Protein AF-A0A7R9HEJ9-F1 (afdb_monomer)

Mean predicted aligned error: 16.14 Å

Secondary structure (DSSP, 8-state):
------PPP-PPPP----------PPPPPPEE-TTS-EESSSS--HHHHHS---SSTT-SS-S--HHHHHHHHHHHHHHHHHHHHTT-HHHHHHHHHHHHHHHHHHHHTT------HHHHHHHHHHHHHHHHHHHHHHHHHHHHHHHHHHHHHHHHHHHHHHHHHHHHHHHHHHHHHTT---TT-

Solvent-accessible surface area (backbone atoms only — not comparable to full-atom values): 11421 Å² total; per-residue (Å²): 139,86,86,81,85,79,76,86,79,80,78,80,81,77,83,78,81,75,76,82,79,80,71,81,76,77,75,80,74,86,41,59,43,101,85,72,46,80,44,98,58,99,65,79,56,64,65,54,57,73,71,37,78,72,77,60,84,80,53,68,79,57,80,71,53,47,62,60,46,46,50,50,54,48,54,50,50,50,52,44,51,50,34,46,73,72,66,40,50,68,63,37,50,51,50,54,49,56,48,52,52,53,51,52,53,40,46,73,76,66,46,88,79,82,82,55,63,69,60,29,53,52,51,45,48,54,54,51,51,52,50,48,55,49,52,51,54,52,50,51,50,52,50,49,53,51,50,57,52,49,51,52,51,49,54,51,52,52,52,51,49,49,53,53,51,50,53,50,51,51,52,51,53,54,37,48,78,69,71,47,85,72,88,89,121

InterPro domains:
  IPR007019 Surfeit locus 6 [PTHR14369] (25-184)
  IPR029190 Ribosomal RNA-processing protein 14/surfeit locus protein 6, C-terminal domain [PF04935] (29-172)

Structure (mmCIF, N/CA/C/O backbone):
data_AF-A0A7R9HEJ9-F1
#
_entry.id   AF-A0A7R9HEJ9-F1
#
loop_
_atom_site.group_PDB
_atom_site.id
_atom_site.type_symbol
_atom_site.label_atom_id
_atom_site.label_alt_id
_atom_site.label_comp_id
_atom_site.label_asym_id
_atom_site.label_entity_id
_atom_site.label_seq_id
_atom_site.pdbx_PDB_ins_code
_atom_site.Cartn_x
_atom_site.Cartn_y
_atom_site.Cartn_z
_atom_site.occupancy
_atom_site.B_iso_or_equiv
_atom_site.auth_seq_id
_atom_site.auth_comp_id
_atom_site.auth_asym_id
_atom_site.auth_atom_id
_atom_site.pdbx_PDB_model_num
ATOM 1 N N . MET A 1 1 ? 75.588 -39.978 -33.375 1.00 47.34 1 MET A N 1
ATOM 2 C CA . MET A 1 1 ? 74.927 -38.846 -34.065 1.00 47.34 1 MET A CA 1
ATOM 3 C C . MET A 1 1 ? 73.830 -38.327 -33.148 1.00 47.34 1 MET A C 1
ATOM 5 O O . MET A 1 1 ? 72.791 -38.962 -33.032 1.00 47.34 1 MET A O 1
ATOM 9 N N . ASN A 1 2 ? 74.098 -37.246 -32.416 1.00 42.69 2 ASN A N 1
ATOM 10 C CA . ASN A 1 2 ? 73.241 -36.785 -31.320 1.00 42.69 2 ASN A CA 1
ATOM 11 C C . ASN A 1 2 ? 72.282 -35.697 -31.826 1.00 42.69 2 ASN A C 1
ATOM 13 O O . ASN A 1 2 ? 72.728 -34.667 -32.324 1.00 42.69 2 ASN A O 1
ATOM 17 N N . LYS A 1 3 ? 70.968 -35.923 -31.707 1.00 51.62 3 LYS A N 1
ATOM 18 C CA . LYS A 1 3 ? 69.931 -34.919 -31.997 1.00 51.62 3 LYS A CA 1
ATOM 19 C C . LYS A 1 3 ? 69.788 -33.978 -30.799 1.00 51.62 3 LYS A C 1
ATOM 21 O O . LYS A 1 3 ? 69.259 -34.373 -29.765 1.00 51.62 3 LYS A O 1
ATOM 26 N N . VAL A 1 4 ? 70.235 -32.733 -30.950 1.00 52.81 4 VAL A N 1
ATOM 27 C CA . VAL A 1 4 ? 69.975 -31.650 -29.990 1.00 52.81 4 VAL A CA 1
ATOM 28 C C . VAL A 1 4 ? 68.646 -30.989 -30.356 1.00 52.81 4 VAL A C 1
ATOM 30 O O . VAL A 1 4 ? 68.487 -30.435 -31.442 1.00 52.81 4 VAL A O 1
ATOM 33 N N . LEU A 1 5 ? 67.674 -31.079 -29.450 1.00 55.75 5 LEU A N 1
ATOM 34 C CA . LEU A 1 5 ? 66.363 -30.446 -29.558 1.00 55.75 5 LEU A CA 1
ATOM 35 C C . LEU A 1 5 ? 66.485 -28.959 -29.183 1.00 55.75 5 LEU A C 1
ATOM 37 O O . LEU A 1 5 ? 66.542 -28.613 -28.004 1.00 55.75 5 LEU A O 1
ATOM 41 N N . VAL A 1 6 ? 66.528 -28.075 -30.181 1.00 61.50 6 VAL A N 1
ATOM 42 C CA . VAL A 1 6 ? 66.517 -26.619 -29.971 1.00 61.50 6 VAL A CA 1
ATOM 43 C C . VAL A 1 6 ? 65.066 -26.150 -29.841 1.00 61.50 6 VAL A C 1
ATOM 45 O O . VAL A 1 6 ? 64.278 -26.248 -30.780 1.00 61.50 6 VAL A O 1
ATOM 48 N N . LYS A 1 7 ? 64.696 -25.660 -28.651 1.00 59.62 7 LYS A N 1
ATOM 49 C CA . LYS A 1 7 ? 63.400 -25.011 -28.392 1.00 59.62 7 LYS A CA 1
ATOM 50 C C . LYS A 1 7 ? 63.307 -23.686 -29.172 1.00 59.62 7 LYS A C 1
ATOM 52 O O . LYS A 1 7 ? 64.296 -22.953 -29.204 1.00 59.62 7 LYS A O 1
ATOM 57 N N . PRO A 1 8 ? 62.141 -23.324 -29.737 1.00 50.25 8 PRO A N 1
ATOM 58 C CA . PRO A 1 8 ? 61.974 -22.038 -30.403 1.00 50.25 8 PRO A CA 1
ATOM 59 C C . PRO A 1 8 ? 61.990 -20.891 -29.380 1.00 50.25 8 PRO A C 1
ATOM 61 O O . PRO A 1 8 ? 61.137 -20.808 -28.495 1.00 50.25 8 PRO A O 1
ATOM 64 N N . GLN A 1 9 ? 62.983 -20.013 -29.516 1.00 48.53 9 GLN A N 1
ATOM 65 C CA . GLN A 1 9 ? 63.073 -18.719 -28.840 1.00 48.53 9 GLN A CA 1
ATOM 66 C C . GLN A 1 9 ? 61.907 -17.833 -29.303 1.00 48.53 9 GLN A C 1
ATOM 68 O O . GLN A 1 9 ? 61.712 -17.612 -30.498 1.00 48.53 9 GLN A O 1
ATOM 73 N N . LYS A 1 10 ? 61.112 -17.345 -28.351 1.00 53.94 10 LYS A N 1
ATOM 74 C CA . LYS A 1 10 ? 59.991 -16.433 -28.588 1.00 53.94 10 LYS A CA 1
ATOM 75 C C . LYS A 1 10 ? 60.564 -15.028 -28.783 1.00 53.94 10 LYS A C 1
ATOM 77 O O . LYS A 1 10 ? 61.116 -14.460 -27.846 1.00 53.94 10 LYS A O 1
ATOM 82 N N . SER A 1 11 ? 60.468 -14.499 -29.999 1.00 55.09 11 SER A N 1
ATOM 83 C CA . SER A 1 11 ? 60.869 -13.130 -30.331 1.00 55.09 11 SER A CA 1
ATOM 84 C C . SER A 1 11 ? 60.120 -12.105 -29.460 1.00 55.09 11 SER A C 1
ATOM 86 O O . SER A 1 11 ? 58.928 -12.300 -29.191 1.00 55.09 11 SER A O 1
ATOM 88 N N . PRO A 1 12 ? 60.789 -11.030 -29.005 1.00 66.31 12 PRO A N 1
ATOM 89 C CA . PRO A 1 12 ? 60.173 -10.011 -28.164 1.00 66.31 12 PRO A CA 1
ATOM 90 C C . PRO A 1 12 ? 59.060 -9.269 -28.928 1.00 66.31 12 PRO A C 1
ATOM 92 O O . PRO A 1 12 ? 59.198 -9.046 -30.132 1.00 66.31 12 PRO A O 1
ATOM 95 N N . PRO A 1 13 ? 57.945 -8.912 -28.265 1.00 62.25 13 PRO A N 1
ATOM 96 C CA . PRO A 1 13 ? 56.852 -8.193 -28.906 1.00 62.25 13 PRO A CA 1
ATOM 97 C C . PRO A 1 13 ? 57.293 -6.778 -29.302 1.00 62.25 13 PRO A C 1
ATOM 99 O O . PRO A 1 13 ? 57.883 -6.055 -28.500 1.00 62.25 13 PRO A O 1
ATOM 102 N N . GLU A 1 14 ? 56.980 -6.401 -30.541 1.00 64.19 14 GLU A N 1
ATOM 103 C CA . GLU A 1 14 ? 57.113 -5.041 -31.068 1.00 64.19 14 GLU A CA 1
ATOM 104 C C . GLU A 1 14 ? 56.409 -4.015 -30.156 1.00 64.19 14 GLU A C 1
ATOM 106 O O . GLU A 1 14 ? 55.364 -4.323 -29.568 1.00 64.19 14 GLU A O 1
ATOM 111 N N . PRO A 1 15 ? 56.950 -2.789 -30.023 1.00 55.50 15 PRO A N 1
ATOM 112 C CA . PRO A 1 15 ? 56.378 -1.777 -29.149 1.00 55.50 15 PRO A CA 1
ATOM 113 C C . PRO A 1 15 ? 55.028 -1.301 -29.693 1.00 55.50 15 PRO A C 1
ATOM 115 O O . PRO A 1 15 ? 54.934 -0.668 -30.746 1.00 55.50 1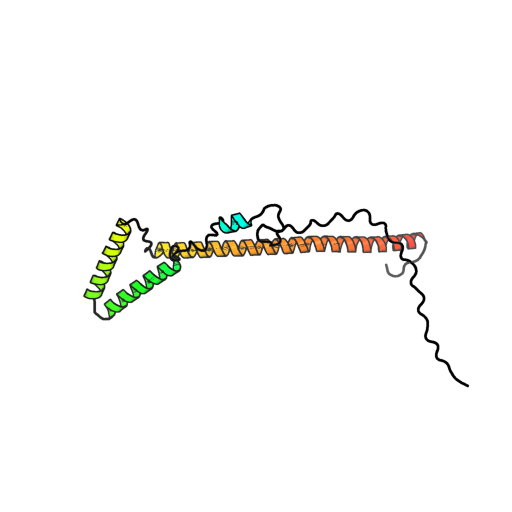5 PRO A O 1
ATOM 118 N N . LEU A 1 16 ? 53.970 -1.587 -28.935 1.00 48.06 16 LEU A N 1
ATOM 119 C CA . LEU A 1 16 ? 52.658 -0.985 -29.124 1.00 48.06 16 LEU A CA 1
ATOM 120 C C . LEU A 1 16 ? 52.785 0.530 -28.939 1.00 48.06 16 LEU A C 1
ATOM 122 O O . LEU A 1 16 ? 53.111 1.013 -27.858 1.00 48.06 16 LEU A O 1
ATOM 126 N N . ILE A 1 17 ? 52.517 1.267 -30.013 1.00 55.75 17 ILE A N 1
ATOM 127 C CA . ILE A 1 17 ? 52.356 2.719 -30.012 1.00 55.75 17 ILE A CA 1
ATOM 128 C C . ILE A 1 17 ? 51.249 3.068 -29.013 1.00 55.75 17 ILE A C 1
ATOM 130 O O . ILE A 1 17 ? 50.072 2.784 -29.246 1.00 55.75 17 ILE A O 1
ATOM 134 N N . GLU A 1 18 ? 51.626 3.670 -27.888 1.00 54.38 18 GLU A N 1
ATOM 135 C CA . GLU A 1 18 ? 50.675 4.197 -26.917 1.00 54.38 18 GLU A CA 1
ATOM 136 C C . GLU A 1 18 ? 49.891 5.358 -27.553 1.00 54.38 18 GLU A C 1
ATOM 138 O O . GLU A 1 18 ? 50.498 6.334 -28.014 1.00 54.38 18 GLU A O 1
ATOM 143 N N . PRO A 1 19 ? 48.545 5.325 -27.581 1.00 53.22 19 PRO A N 1
ATOM 144 C CA . PRO A 1 19 ? 47.794 6.539 -27.834 1.00 53.22 19 PRO A CA 1
ATOM 145 C C . PRO A 1 19 ? 48.058 7.484 -26.660 1.00 53.22 19 PRO A C 1
ATOM 147 O O . PRO A 1 19 ? 47.771 7.142 -25.512 1.00 53.22 19 PRO A O 1
ATOM 150 N N . LYS A 1 20 ? 48.605 8.671 -26.951 1.00 48.94 20 LYS A N 1
ATOM 151 C CA . LYS A 1 20 ? 48.706 9.793 -26.007 1.00 48.94 20 LYS A CA 1
ATOM 152 C C . LYS A 1 20 ? 47.403 9.898 -25.209 1.00 48.94 20 LYS A C 1
ATOM 154 O O . LYS A 1 20 ? 46.365 10.298 -25.735 1.00 48.94 20 LYS A O 1
ATOM 159 N N . LEU A 1 21 ? 47.478 9.519 -23.936 1.00 47.62 21 LEU A N 1
ATOM 160 C CA . LEU A 1 21 ? 46.427 9.692 -22.945 1.00 47.62 21 LEU A CA 1
ATOM 161 C C . LEU A 1 21 ? 46.282 11.185 -22.652 1.00 47.62 21 LEU A C 1
ATOM 163 O O . LEU A 1 21 ? 46.868 11.727 -21.714 1.00 47.62 21 LEU A O 1
ATOM 167 N N . GLU A 1 22 ? 45.481 11.871 -23.456 1.00 55.47 22 GLU A N 1
ATOM 168 C CA . GLU A 1 22 ? 44.978 13.187 -23.097 1.00 55.47 22 GLU A CA 1
ATOM 169 C C . GLU A 1 22 ? 43.984 13.037 -21.936 1.00 55.47 22 GLU A C 1
ATOM 171 O O . GLU A 1 22 ? 42.816 12.701 -22.100 1.00 55.47 22 GLU A O 1
ATOM 176 N N . LYS A 1 23 ? 44.522 13.252 -20.730 1.00 55.19 23 LYS A N 1
ATOM 177 C CA . LYS A 1 23 ? 43.848 13.641 -19.482 1.00 55.19 23 LYS A CA 1
ATOM 178 C C . LYS A 1 23 ? 42.569 12.858 -19.155 1.00 55.19 23 LYS A C 1
ATOM 180 O O . LYS A 1 23 ? 41.457 13.376 -19.236 1.00 55.19 23 LYS A O 1
ATOM 185 N N . ILE A 1 24 ? 42.747 11.650 -18.618 1.00 49.22 24 ILE A N 1
ATOM 186 C CA . ILE A 1 24 ? 41.722 11.001 -17.790 1.00 49.22 24 ILE A CA 1
ATOM 187 C C . ILE A 1 24 ? 41.427 11.941 -16.613 1.00 49.22 24 ILE A C 1
ATOM 189 O O . ILE A 1 24 ? 42.290 12.191 -15.766 1.00 49.22 24 ILE A O 1
ATOM 193 N N . ALA A 1 25 ? 40.218 12.499 -16.579 1.00 59.47 25 ALA A N 1
ATOM 194 C CA . ALA A 1 25 ? 39.723 13.261 -15.444 1.00 59.47 25 ALA A CA 1
ATOM 195 C C . ALA A 1 25 ? 39.894 12.417 -14.170 1.00 59.47 25 ALA A C 1
ATOM 197 O O . ALA A 1 25 ? 39.376 11.304 -14.084 1.00 59.47 25 ALA A O 1
ATOM 198 N N . LYS A 1 26 ? 40.664 12.933 -13.202 1.00 61.75 26 LYS A N 1
ATOM 199 C CA . LYS A 1 26 ? 40.887 12.298 -11.895 1.00 61.75 26 LYS A CA 1
ATOM 200 C C . LYS A 1 26 ? 39.542 11.845 -11.323 1.00 61.75 26 LYS A C 1
ATOM 202 O O . LYS A 1 26 ? 38.667 12.682 -11.099 1.00 61.75 26 LYS A O 1
ATOM 207 N N . ALA A 1 27 ? 39.390 10.542 -11.077 1.00 68.25 27 ALA A N 1
ATOM 208 C CA . ALA A 1 27 ? 38.241 10.021 -10.349 1.00 68.25 27 ALA A CA 1
ATOM 209 C C . ALA A 1 27 ? 38.109 10.791 -9.020 1.00 68.25 27 ALA A C 1
ATOM 211 O O . ALA A 1 27 ? 39.129 11.037 -8.359 1.00 68.25 27 ALA A O 1
ATOM 212 N N . PRO A 1 28 ? 36.897 11.232 -8.639 1.00 71.25 28 PRO A N 1
ATOM 213 C CA . PRO A 1 28 ? 36.716 11.947 -7.389 1.00 71.25 28 PRO A CA 1
ATOM 214 C C . PRO A 1 28 ? 37.162 11.040 -6.243 1.00 71.25 28 PRO A C 1
ATOM 216 O O . PRO A 1 28 ? 36.755 9.882 -6.160 1.00 71.25 28 PRO A O 1
ATOM 219 N N . LYS A 1 29 ? 38.035 11.568 -5.381 1.00 78.12 29 LYS A N 1
ATOM 220 C CA . LYS A 1 29 ? 38.510 10.847 -4.200 1.00 78.12 29 LYS A CA 1
ATOM 221 C C . LYS A 1 29 ? 37.301 10.405 -3.363 1.00 78.12 29 LYS A C 1
ATOM 223 O O . LYS A 1 29 ? 36.362 11.201 -3.236 1.00 78.12 29 LYS A O 1
ATOM 228 N N . PRO A 1 30 ? 37.315 9.185 -2.799 1.00 81.56 30 PRO A N 1
ATOM 229 C CA . PRO A 1 30 ? 36.268 8.759 -1.884 1.00 81.56 30 PRO A CA 1
ATOM 230 C C . PRO A 1 30 ? 36.180 9.757 -0.728 1.00 81.56 30 PRO A C 1
ATOM 232 O O . PRO A 1 30 ? 37.188 10.077 -0.098 1.00 81.56 30 PRO A O 1
ATOM 235 N N . VAL A 1 31 ? 34.985 10.299 -0.506 1.00 78.81 31 VAL A N 1
ATOM 236 C CA . VAL A 1 31 ? 34.716 11.219 0.600 1.00 78.81 31 VAL A CA 1
ATOM 237 C C . VAL A 1 31 ? 34.228 10.370 1.760 1.00 78.81 31 VAL A C 1
ATOM 239 O O . VAL A 1 31 ? 33.264 9.624 1.608 1.00 78.81 31 VAL A O 1
ATOM 242 N N . PHE A 1 32 ? 34.912 10.448 2.894 1.00 80.62 32 PHE A N 1
ATOM 243 C CA . PHE A 1 32 ? 34.513 9.760 4.115 1.00 80.62 32 PHE A CA 1
ATOM 244 C C . PHE A 1 32 ? 33.801 10.751 5.042 1.00 80.62 32 PHE A C 1
ATOM 246 O O . PHE A 1 32 ? 34.197 11.915 5.105 1.00 80.62 32 PHE A O 1
ATOM 253 N N . ASN A 1 33 ? 32.733 10.313 5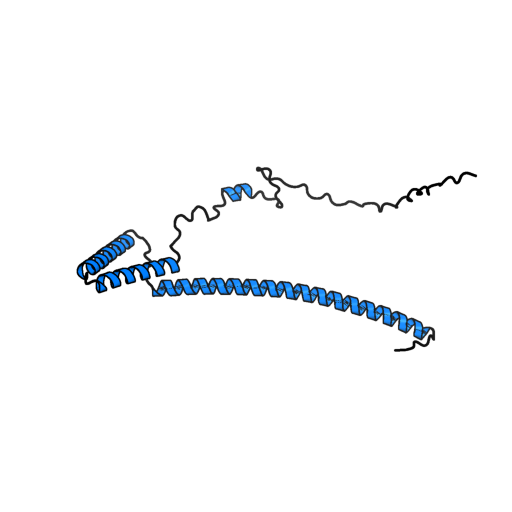.711 1.00 80.69 33 ASN A N 1
ATOM 254 C CA . ASN A 1 33 ? 32.080 11.097 6.765 1.00 80.69 33 ASN A CA 1
ATOM 255 C C . ASN A 1 33 ? 32.937 11.132 8.044 1.00 80.69 33 ASN A C 1
ATOM 257 O O . ASN A 1 33 ? 33.965 10.456 8.133 1.00 80.69 33 ASN A O 1
ATOM 261 N N . SER A 1 34 ? 32.497 11.884 9.054 1.00 80.62 34 SER A N 1
ATOM 262 C CA . SER A 1 34 ? 33.135 11.936 10.384 1.00 80.62 34 SER A CA 1
ATOM 263 C C . SER A 1 34 ? 33.275 10.561 11.065 1.00 80.62 34 SER A C 1
ATOM 265 O O . SER A 1 34 ? 34.162 10.366 11.891 1.00 80.62 34 SER A O 1
ATOM 267 N N . GLU A 1 35 ? 32.452 9.584 10.669 1.00 77.06 35 GLU A N 1
ATOM 268 C CA . GLU A 1 35 ? 32.486 8.189 11.131 1.00 77.06 35 GLU A CA 1
ATOM 269 C C . GLU A 1 35 ? 33.406 7.269 10.297 1.00 77.06 35 GLU A C 1
ATOM 271 O O . GLU A 1 35 ? 33.424 6.056 10.510 1.00 77.06 35 GLU A O 1
ATOM 276 N N . GLY A 1 36 ? 34.131 7.798 9.305 1.00 79.81 36 GLY A N 1
ATOM 277 C CA . GLY A 1 36 ? 35.053 7.023 8.465 1.00 79.81 36 GLY A CA 1
ATOM 278 C C . GLY A 1 36 ? 34.387 6.112 7.421 1.00 79.81 36 GLY A C 1
ATOM 279 O O . GLY A 1 36 ? 35.045 5.249 6.842 1.00 79.81 36 GLY A O 1
ATOM 280 N N . LYS A 1 37 ? 33.091 6.285 7.144 1.00 81.25 37 LYS A N 1
ATOM 281 C CA . LYS A 1 37 ? 32.326 5.572 6.106 1.00 81.25 37 LYS A CA 1
ATOM 282 C C . LYS A 1 37 ? 32.319 6.359 4.800 1.00 81.25 37 LYS A C 1
ATOM 284 O O . LYS A 1 37 ? 32.194 7.580 4.793 1.00 81.25 37 LYS A O 1
ATOM 289 N N . LEU A 1 38 ? 32.413 5.646 3.682 1.00 82.69 38 LEU A N 1
ATOM 290 C CA . LEU A 1 38 ? 32.436 6.232 2.343 1.00 82.69 38 LEU A CA 1
ATOM 291 C C . LEU A 1 38 ? 31.044 6.758 1.956 1.00 82.69 38 LEU A C 1
ATOM 293 O O . LEU A 1 38 ? 30.071 6.004 1.921 1.00 82.69 38 LEU A O 1
ATOM 297 N N . VAL A 1 39 ? 30.955 8.053 1.654 1.00 85.44 39 VAL A N 1
ATOM 298 C CA . VAL A 1 39 ? 29.724 8.756 1.278 1.00 85.44 39 VAL A CA 1
ATOM 299 C C . VAL A 1 39 ? 29.828 9.235 -0.168 1.00 85.44 39 VAL A C 1
ATOM 301 O O . VAL A 1 39 ? 30.811 9.834 -0.595 1.00 85.44 39 VAL A O 1
ATOM 304 N N . PHE A 1 40 ? 28.780 8.965 -0.945 1.00 80.94 40 PHE A N 1
ATOM 305 C CA . PHE A 1 40 ? 28.719 9.276 -2.379 1.00 80.94 40 PHE A CA 1
ATOM 306 C C . PHE A 1 40 ? 28.177 10.689 -2.681 1.00 80.94 40 PHE A C 1
ATOM 308 O O . PHE A 1 40 ? 28.071 11.078 -3.841 1.00 80.94 40 PHE A O 1
ATOM 315 N N . SER A 1 41 ? 27.828 11.458 -1.645 1.00 81.00 41 SER A N 1
ATOM 316 C CA . SER A 1 41 ? 27.274 12.817 -1.715 1.00 81.00 41 SER A CA 1
ATOM 317 C C . SER A 1 41 ? 28.210 13.833 -1.049 1.00 81.00 41 SER A C 1
ATOM 319 O O . SER A 1 41 ? 28.976 13.483 -0.158 1.00 81.00 41 SER A O 1
ATOM 321 N N . LYS A 1 42 ? 28.136 15.105 -1.467 1.00 80.81 42 LYS A N 1
ATOM 322 C CA . LYS A 1 42 ? 28.874 16.230 -0.855 1.00 80.81 42 LYS A CA 1
ATOM 323 C C . LYS A 1 42 ? 28.314 16.678 0.499 1.00 80.81 42 LYS A C 1
ATOM 325 O O . LYS A 1 42 ? 28.950 17.484 1.166 1.00 80.81 42 LYS A O 1
ATOM 330 N N . PHE A 1 43 ? 27.145 16.169 0.880 1.00 74.94 43 PHE A N 1
ATOM 331 C CA . PHE A 1 43 ? 26.518 16.428 2.171 1.00 74.94 43 PHE A CA 1
ATOM 332 C C . PHE A 1 43 ? 26.721 15.232 3.099 1.00 74.94 43 PHE A C 1
ATOM 334 O O . PHE A 1 43 ? 26.470 14.091 2.699 1.00 74.94 43 PHE A O 1
ATOM 341 N N . ASP A 1 44 ? 27.154 15.504 4.329 1.00 76.25 44 ASP A N 1
ATOM 342 C CA . ASP A 1 44 ? 27.247 14.502 5.383 1.00 76.25 44 ASP A CA 1
ATOM 343 C C . ASP A 1 44 ? 25.872 14.332 6.045 1.00 76.25 44 ASP A C 1
ATOM 345 O O . ASP A 1 44 ? 25.343 15.246 6.672 1.00 76.25 44 ASP A O 1
ATOM 349 N N . PHE A 1 45 ? 25.257 13.164 5.857 1.00 70.19 45 PHE A N 1
ATOM 350 C CA . PHE A 1 45 ? 23.956 12.837 6.446 1.00 70.19 45 PHE A CA 1
ATOM 351 C C . PHE A 1 45 ? 24.074 12.083 7.777 1.00 70.19 45 PHE A C 1
ATOM 353 O O . PHE A 1 45 ? 23.047 11.663 8.306 1.00 70.19 45 PHE A O 1
ATOM 360 N N . SER A 1 46 ? 25.278 11.878 8.323 1.00 70.06 46 SER A N 1
ATOM 361 C CA . SER A 1 46 ? 25.463 11.161 9.597 1.00 70.06 46 SER A CA 1
ATOM 362 C C . SER A 1 46 ? 24.797 11.890 10.774 1.00 70.06 46 SER A C 1
ATOM 364 O O . SER A 1 46 ? 24.024 11.275 11.510 1.00 70.06 46 SER A O 1
ATOM 366 N N . GLU A 1 47 ? 24.933 13.217 10.869 1.00 62.69 47 GLU A N 1
ATOM 367 C CA . GLU A 1 47 ? 24.202 14.038 11.854 1.00 62.69 47 GLU A CA 1
ATOM 368 C C . GLU A 1 47 ? 22.682 13.988 11.654 1.00 62.69 47 GLU A C 1
ATOM 370 O O . GLU A 1 47 ? 21.912 13.896 12.613 1.00 62.69 47 GLU A O 1
ATOM 375 N N . MET A 1 48 ? 22.233 13.955 10.397 1.00 56.81 48 MET A N 1
ATOM 376 C CA . MET A 1 48 ?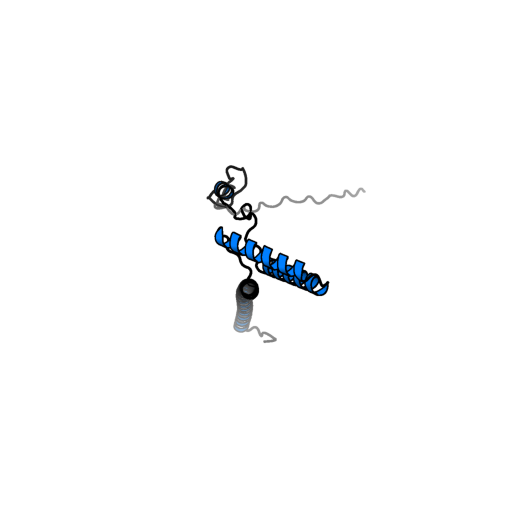 20.818 13.807 10.045 1.00 56.81 48 MET A CA 1
ATOM 377 C C . MET A 1 48 ? 20.308 12.370 10.242 1.00 56.81 48 MET A C 1
ATOM 379 O O . MET A 1 48 ? 19.107 12.138 10.175 1.00 56.81 48 MET A O 1
ATOM 383 N N . GLY A 1 49 ? 21.183 11.388 10.462 1.00 52.53 49 GLY A N 1
ATOM 384 C CA . GLY A 1 49 ? 20.828 10.018 10.837 1.00 52.53 49 GLY A CA 1
ATOM 385 C C . GLY A 1 49 ? 20.631 9.862 12.345 1.00 52.53 49 GLY A C 1
ATOM 386 O O . GLY A 1 49 ? 19.813 9.046 12.766 1.00 52.53 49 GLY A O 1
ATOM 387 N N . ALA A 1 50 ? 21.326 10.683 13.142 1.00 53.53 50 ALA A N 1
ATOM 388 C CA . ALA A 1 50 ? 21.190 10.746 14.597 1.00 53.53 50 ALA A CA 1
ATOM 389 C C . ALA A 1 50 ? 20.046 11.679 15.047 1.00 53.53 50 ALA A C 1
ATOM 391 O O . ALA A 1 50 ? 19.274 11.322 15.933 1.00 53.53 50 ALA A O 1
ATOM 392 N N . GLN A 1 51 ? 19.883 12.840 14.396 1.00 47.41 51 GLN A N 1
ATOM 393 C CA . GLN A 1 51 ? 18.752 13.771 14.593 1.00 47.41 51 GLN A CA 1
ATOM 394 C C . GLN A 1 51 ? 17.593 13.517 13.617 1.00 47.41 51 GLN A C 1
ATOM 396 O O . GLN A 1 51 ? 16.486 14.044 13.762 1.00 47.41 51 GLN A O 1
ATOM 401 N N . GLY A 1 52 ? 17.809 12.631 12.645 1.00 44.59 52 GLY A N 1
ATOM 402 C CA . GLY A 1 52 ? 16.747 11.958 11.925 1.00 44.59 52 GLY A CA 1
ATOM 403 C C . GLY A 1 52 ? 16.042 11.044 12.894 1.00 44.59 52 GLY A C 1
ATOM 404 O O . GLY A 1 52 ? 16.372 9.870 13.024 1.00 44.59 52 GLY A O 1
ATOM 405 N N . THR A 1 53 ? 15.027 11.592 13.545 1.00 49.84 53 THR A N 1
ATOM 406 C CA . THR A 1 53 ? 13.917 10.862 14.143 1.00 49.84 53 THR A CA 1
ATOM 407 C C . THR A 1 53 ? 13.286 9.964 13.076 1.00 49.84 53 THR A C 1
ATOM 409 O O . THR A 1 53 ? 12.221 10.218 12.512 1.00 49.84 53 THR A O 1
ATOM 412 N N . GLY A 1 54 ? 13.958 8.860 12.769 1.00 44.25 54 GLY A N 1
ATOM 413 C CA . GLY A 1 54 ? 13.576 7.883 11.776 1.00 44.25 54 GLY A CA 1
ATOM 414 C C . GLY A 1 54 ? 12.439 7.022 12.285 1.00 44.25 54 GLY A C 1
ATOM 415 O O . GLY A 1 54 ? 12.550 5.815 12.203 1.00 44.25 54 GLY A O 1
ATOM 416 N N . ARG A 1 55 ? 11.361 7.619 12.819 1.00 51.44 55 ARG A N 1
ATOM 417 C CA . ARG A 1 55 ? 9.989 7.091 12.963 1.00 51.44 55 ARG A CA 1
ATOM 418 C C . ARG A 1 55 ? 9.809 5.659 13.497 1.00 51.44 55 ARG A C 1
ATOM 420 O O . ARG A 1 55 ? 8.684 5.169 13.464 1.00 51.44 55 ARG A O 1
ATOM 427 N N . SER A 1 56 ? 10.840 4.962 13.959 1.00 53.16 56 SER A N 1
ATOM 428 C CA . SER A 1 56 ? 10.823 3.519 14.213 1.00 53.16 56 SER A CA 1
ATOM 429 C C . SER A 1 56 ? 10.942 3.212 15.701 1.00 53.16 56 SER A C 1
ATOM 431 O O . SER A 1 56 ? 10.191 2.365 16.177 1.00 53.16 56 SER A O 1
ATOM 433 N N . ALA A 1 57 ? 11.756 3.965 16.447 1.00 47.19 57 ALA A N 1
ATOM 434 C CA . ALA A 1 57 ? 11.916 3.796 17.893 1.00 47.19 57 ALA A CA 1
ATOM 435 C C . ALA A 1 57 ? 10.783 4.448 18.715 1.00 47.19 57 ALA A C 1
ATOM 437 O O . ALA A 1 57 ? 10.347 3.885 19.713 1.00 47.19 57 ALA A O 1
ATOM 438 N N . LEU A 1 58 ? 10.187 5.554 18.242 1.00 47.06 58 LEU A N 1
ATOM 439 C CA . LEU A 1 58 ? 8.972 6.145 18.839 1.00 47.06 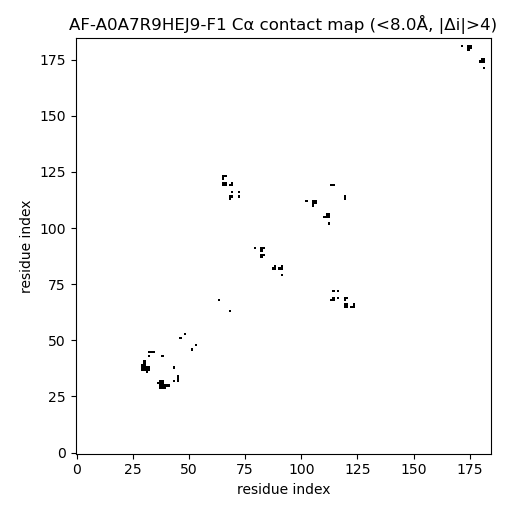58 LEU A CA 1
ATOM 440 C C . LEU A 1 58 ? 7.664 5.452 18.410 1.00 47.06 58 LEU A C 1
ATOM 442 O O . LEU A 1 58 ? 6.575 5.949 18.689 1.00 47.06 58 LEU A O 1
ATOM 446 N N . LYS A 1 59 ? 7.711 4.259 17.799 1.00 53.34 59 LYS A N 1
ATOM 447 C CA . LYS A 1 59 ? 6.521 3.386 17.725 1.00 53.34 59 LYS A CA 1
ATOM 448 C C . LYS A 1 59 ? 6.313 2.655 19.052 1.00 53.34 59 LYS A C 1
ATOM 450 O O . LYS A 1 59 ? 5.996 1.468 19.073 1.00 53.34 59 LYS A O 1
ATOM 455 N N . SER A 1 60 ? 6.427 3.381 20.159 1.00 46.97 60 SER A N 1
ATOM 456 C CA . SER A 1 60 ? 5.762 3.015 21.399 1.00 46.97 60 SER A CA 1
ATOM 457 C C . SER A 1 60 ? 4.277 2.860 21.071 1.00 46.97 60 SER A C 1
ATOM 459 O O . SER A 1 60 ? 3.585 3.832 20.784 1.00 46.97 60 SER A O 1
ATOM 461 N N . LYS A 1 61 ? 3.819 1.608 20.961 1.00 50.72 61 LYS A N 1
ATOM 462 C CA . LYS A 1 61 ? 2.402 1.218 20.898 1.00 50.72 61 LYS A CA 1
ATOM 463 C C . LYS A 1 61 ? 1.555 2.115 19.971 1.00 50.72 61 LYS A C 1
ATOM 465 O O . LYS A 1 61 ? 0.488 2.576 20.367 1.00 50.72 61 LYS A O 1
ATOM 470 N N . GLY A 1 62 ? 2.005 2.347 18.731 1.00 52.59 62 GLY A N 1
ATOM 471 C CA . GLY A 1 62 ? 1.203 3.066 17.732 1.00 52.59 62 GLY A CA 1
ATOM 472 C C . GLY A 1 62 ? -0.225 2.494 17.650 1.00 52.59 62 GLY A C 1
ATOM 473 O O . GLY A 1 62 ? -0.412 1.307 17.952 1.00 52.59 62 GLY A O 1
ATOM 474 N N . PRO A 1 63 ? -1.237 3.303 17.275 1.00 58.34 63 PRO A N 1
ATOM 475 C CA . PRO A 1 63 ? -2.645 2.924 17.362 1.00 58.34 63 PRO A CA 1
ATOM 476 C C . PRO A 1 63 ? -2.844 1.520 16.793 1.00 58.34 63 PRO A C 1
ATOM 478 O O . PRO A 1 63 ? -2.480 1.259 15.642 1.00 58.34 63 PRO A O 1
ATOM 481 N N . LYS A 1 64 ? -3.356 0.606 17.635 1.00 72.19 64 LYS A N 1
ATOM 482 C CA . LYS A 1 64 ? -3.613 -0.802 17.285 1.00 72.19 64 LYS A CA 1
ATOM 483 C C . LYS A 1 64 ? -4.230 -0.829 15.884 1.00 72.19 64 LYS A C 1
ATOM 485 O O . LYS A 1 64 ? -5.171 -0.086 15.614 1.00 72.19 64 LYS A O 1
ATOM 490 N N . SER A 1 65 ? -3.666 -1.623 14.970 1.00 87.00 65 SER A N 1
ATOM 491 C CA . SER A 1 65 ? -4.156 -1.649 13.589 1.00 87.00 65 SER A CA 1
ATOM 492 C C . SER A 1 65 ? -5.667 -1.919 13.576 1.00 87.00 65 SER A C 1
ATOM 494 O O . SER A 1 65 ? -6.140 -2.708 14.399 1.00 87.00 65 SER A O 1
ATOM 496 N N . PRO A 1 66 ? -6.447 -1.303 12.669 1.00 89.94 66 PRO A N 1
ATOM 497 C CA . PRO A 1 66 ? -7.907 -1.409 12.711 1.00 89.94 66 PRO A CA 1
ATOM 498 C C . PRO A 1 66 ? -8.392 -2.864 12.626 1.00 89.94 66 PRO A C 1
ATOM 500 O O . PRO A 1 66 ? -9.392 -3.211 13.241 1.00 89.94 66 PRO A O 1
ATOM 503 N N . GLY A 1 67 ? -7.633 -3.744 11.958 1.00 90.81 67 GLY A N 1
ATOM 504 C CA . GLY A 1 67 ? -7.887 -5.188 11.965 1.00 90.81 67 GLY A CA 1
ATOM 505 C C . GLY A 1 67 ? -7.678 -5.848 13.334 1.00 90.81 67 GLY A C 1
ATOM 506 O O . GLY A 1 67 ? -8.510 -6.644 13.751 1.00 90.81 67 GLY A O 1
ATOM 507 N N . LYS A 1 68 ? -6.622 -5.483 14.077 1.00 91.38 68 LYS A N 1
ATOM 508 C CA . LYS A 1 68 ? -6.394 -5.988 15.444 1.00 91.38 68 LYS A CA 1
ATOM 509 C C . LYS A 1 68 ? -7.451 -5.474 16.423 1.00 91.38 68 LYS A C 1
ATOM 511 O O . LYS A 1 68 ? -7.821 -6.199 17.337 1.00 91.38 68 LYS A O 1
ATOM 516 N N . ILE A 1 69 ? -7.926 -4.236 16.256 1.00 91.56 69 ILE A N 1
ATOM 517 C CA . ILE A 1 69 ? -9.028 -3.698 17.070 1.00 91.56 69 ILE A CA 1
ATOM 518 C C . ILE A 1 69 ? -10.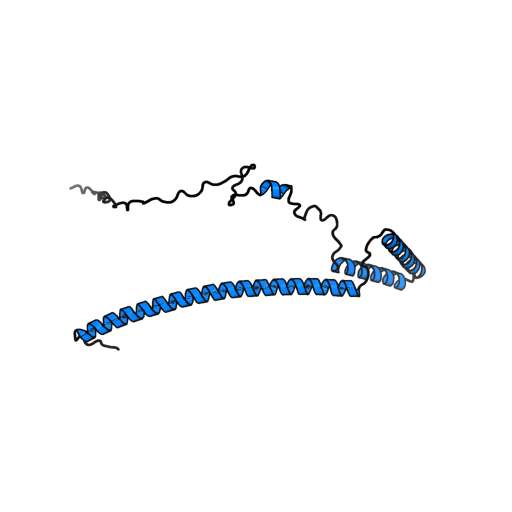320 -4.467 16.772 1.00 91.56 69 ILE A C 1
ATOM 520 O O . ILE A 1 69 ? -10.980 -4.918 17.701 1.00 91.56 69 ILE A O 1
ATOM 524 N N . LEU A 1 70 ? -10.627 -4.705 15.492 1.00 93.50 70 LEU A N 1
ATOM 525 C CA . LEU A 1 70 ? -11.800 -5.483 15.094 1.00 93.50 70 LEU A CA 1
ATOM 526 C C . LEU A 1 70 ? -11.774 -6.904 15.679 1.00 93.50 70 LEU A C 1
ATOM 528 O O . LEU A 1 70 ? -12.774 -7.342 16.234 1.00 93.50 70 LEU A O 1
ATOM 532 N N . GLN A 1 71 ? -10.622 -7.581 15.635 1.00 93.44 71 GLN A N 1
ATOM 533 C CA . GLN A 1 71 ? -10.449 -8.903 16.248 1.00 93.44 71 GLN A CA 1
ATOM 534 C C . GLN A 1 71 ? -10.666 -8.886 17.764 1.00 93.44 71 GLN A C 1
ATOM 536 O O . GLN A 1 71 ? -11.233 -9.823 18.310 1.00 93.44 71 GLN A O 1
ATOM 541 N N . LYS A 1 72 ? -10.233 -7.829 18.461 1.00 92.75 72 LYS A N 1
ATOM 542 C CA . LYS A 1 72 ? -10.477 -7.695 19.905 1.00 92.75 72 LYS A CA 1
ATOM 543 C C . LYS A 1 72 ? -11.959 -7.542 20.217 1.00 92.75 72 LYS A C 1
ATOM 545 O O . LYS A 1 72 ? -12.438 -8.197 21.132 1.00 92.75 72 LYS A O 1
ATOM 550 N N . ILE A 1 73 ? -12.671 -6.729 19.438 1.00 92.75 73 ILE A N 1
ATOM 551 C CA . ILE A 1 73 ? -14.122 -6.560 19.582 1.00 92.75 73 ILE A CA 1
ATOM 552 C C . ILE A 1 73 ? -14.844 -7.884 19.313 1.00 92.75 73 ILE A C 1
ATOM 554 O O . ILE A 1 73 ? -15.763 -8.226 20.046 1.00 92.75 73 ILE A O 1
ATOM 558 N N . GLN A 1 74 ? -14.425 -8.639 18.293 1.00 94.00 74 GLN A N 1
ATOM 559 C CA . GLN A 1 74 ? -14.995 -9.956 17.988 1.00 94.00 74 GLN A CA 1
ATOM 560 C C . GLN A 1 74 ? -14.788 -10.941 19.139 1.00 94.00 74 GLN A C 1
ATOM 562 O O . GLN A 1 74 ? -15.768 -11.445 19.667 1.00 94.00 74 GLN A O 1
ATOM 567 N N . ARG A 1 75 ? -13.548 -11.103 19.614 1.00 94.75 75 ARG A N 1
ATOM 568 C CA . ARG A 1 75 ? -13.235 -11.970 20.763 1.00 94.75 75 ARG A CA 1
ATOM 569 C C . ARG A 1 75 ? -13.995 -11.573 22.024 1.00 94.75 75 ARG A C 1
ATOM 571 O O . ARG A 1 75 ? -14.397 -12.431 22.797 1.00 94.75 75 ARG A O 1
ATOM 578 N N . HIS A 1 76 ? -14.177 -10.273 22.247 1.00 92.44 76 HIS A N 1
ATOM 579 C CA . HIS A 1 76 ? -14.950 -9.800 23.387 1.00 92.44 76 HIS A CA 1
ATOM 580 C C . HIS A 1 76 ? -16.433 -10.175 23.261 1.00 92.44 76 HIS A C 1
ATOM 582 O O . HIS A 1 76 ? -17.020 -10.693 24.206 1.00 92.44 76 HIS A O 1
ATOM 588 N N . LYS A 1 77 ? -17.024 -9.988 22.074 1.00 93.50 77 LYS A N 1
ATOM 589 C CA . LYS A 1 77 ? -18.399 -10.422 21.794 1.00 93.50 77 LYS A CA 1
ATOM 590 C C . LYS A 1 77 ? -18.569 -11.932 21.939 1.00 93.50 77 LYS A C 1
ATOM 592 O O . LYS A 1 77 ? -19.534 -12.353 22.557 1.00 93.50 77 LYS A O 1
ATOM 597 N N . GLU A 1 78 ? -17.628 -12.716 21.423 1.00 94.81 78 GLU A N 1
ATOM 598 C CA . GLU A 1 78 ? -17.612 -14.176 21.568 1.00 94.81 78 GLU A CA 1
ATOM 599 C C . GLU A 1 78 ? -17.569 -14.577 23.045 1.00 94.81 78 GLU A C 1
ATOM 601 O O . GLU A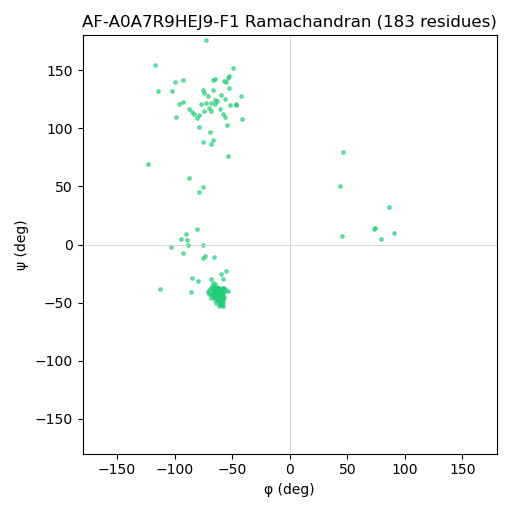 1 78 ? -18.360 -15.406 23.472 1.00 94.81 78 GLU A O 1
ATOM 606 N N . LYS A 1 79 ? -16.723 -13.928 23.856 1.00 93.50 79 LYS A N 1
ATOM 607 C CA . LYS A 1 79 ? -16.656 -14.185 25.300 1.00 93.50 79 LYS A CA 1
ATOM 608 C C . LYS A 1 79 ? -17.970 -13.856 26.017 1.00 93.50 79 LYS A C 1
ATOM 610 O O . LYS A 1 79 ? -18.383 -14.606 26.894 1.00 93.50 79 LYS A O 1
ATOM 615 N N . LEU A 1 80 ? -18.627 -12.750 25.661 1.00 92.94 80 LEU A N 1
ATOM 616 C CA . LEU A 1 80 ? -19.943 -12.418 26.218 1.00 92.94 80 LEU A CA 1
ATOM 617 C C . LEU A 1 80 ? -21.000 -13.452 25.818 1.00 92.94 80 LEU A C 1
ATOM 619 O O . LEU A 1 80 ? -21.756 -13.891 26.674 1.00 92.94 80 LEU A O 1
ATOM 623 N N . GLN A 1 81 ? -21.013 -13.877 24.553 1.00 92.75 81 GLN A N 1
ATOM 624 C CA . GLN A 1 81 ? -21.931 -14.909 24.065 1.00 92.75 81 GLN A CA 1
ATOM 625 C C . GLN A 1 81 ? -21.687 -16.265 24.734 1.00 92.75 81 GLN A C 1
ATOM 627 O O . GLN A 1 81 ? -22.643 -16.952 25.072 1.00 92.75 81 GLN A O 1
ATOM 632 N N . GLN A 1 82 ? -20.426 -16.635 24.973 1.00 93.56 82 GLN A N 1
ATOM 633 C CA . GLN A 1 82 ? -20.070 -17.850 25.710 1.00 93.56 82 GLN A CA 1
ATOM 634 C C . GLN A 1 82 ? -20.631 -17.815 27.136 1.00 93.56 82 GLN A C 1
ATOM 636 O O . GLN A 1 82 ? -21.318 -18.746 27.542 1.00 93.56 82 GLN A O 1
ATOM 641 N N . LEU A 1 83 ? -20.442 -16.711 27.866 1.00 91.38 83 LEU A N 1
ATOM 642 C CA . LEU A 1 83 ? -20.977 -16.561 29.226 1.00 91.38 83 LEU A CA 1
ATOM 643 C C . LEU A 1 83 ? -22.512 -16.563 29.272 1.00 91.38 83 LEU A C 1
ATOM 645 O O . LEU A 1 83 ? -23.093 -17.117 30.202 1.00 91.38 83 LEU A O 1
ATOM 649 N N . GLU A 1 84 ? -23.162 -15.974 28.266 1.00 91.25 84 GLU A N 1
ATOM 650 C CA . GLU A 1 84 ? -24.618 -16.036 28.106 1.00 91.25 84 GLU A CA 1
ATOM 651 C C . GLU A 1 84 ? -25.087 -17.475 27.836 1.00 91.25 84 GLU A C 1
ATOM 653 O O . GLU A 1 84 ? -26.050 -17.922 28.453 1.00 91.25 84 GLU A O 1
ATOM 658 N N . SER A 1 85 ? -24.377 -18.228 26.986 1.00 90.62 85 SER A N 1
ATOM 659 C CA . SER A 1 85 ? -24.698 -19.633 26.691 1.00 90.62 85 SER A CA 1
ATOM 660 C C . SER A 1 85 ? -24.459 -20.582 27.869 1.00 90.62 85 SER A C 1
ATOM 662 O O . SER A 1 85 ? -25.178 -21.562 28.019 1.00 90.62 85 SER A O 1
ATOM 664 N N . GLU A 1 86 ? -23.497 -20.268 28.742 1.00 91.06 86 GLU A N 1
ATOM 665 C CA . GLU A 1 86 ? -23.231 -20.996 29.990 1.00 91.06 86 GLU A CA 1
ATOM 666 C C . GLU A 1 86 ? -24.260 -20.690 31.099 1.00 91.06 86 GLU A C 1
ATOM 668 O O . GLU A 1 86 ? -24.132 -21.201 32.210 1.00 91.06 86 GLU A O 1
ATOM 673 N N . GLY A 1 87 ? -25.254 -19.830 30.839 1.00 87.94 87 GLY A N 1
ATOM 674 C CA . GLY A 1 87 ? -26.296 -19.458 31.802 1.00 87.94 87 GLY A CA 1
ATOM 675 C C . GLY A 1 87 ? -25.869 -18.418 32.845 1.00 87.94 87 GLY A C 1
ATOM 676 O O . GLY A 1 87 ? -26.657 -18.065 33.718 1.00 87.94 87 GLY A O 1
ATOM 677 N N . LYS A 1 88 ? -24.651 -17.867 32.753 1.00 89.75 88 LYS A N 1
ATOM 678 C CA . LYS A 1 88 ? -24.113 -16.848 33.679 1.00 89.75 88 LYS A CA 1
ATOM 679 C C . LYS A 1 88 ? -24.501 -15.436 33.230 1.00 89.75 88 LYS A C 1
ATOM 681 O O . LYS A 1 88 ? -23.647 -14.580 32.976 1.00 89.75 88 LYS A O 1
ATOM 686 N N . THR A 1 89 ? -25.801 -15.195 33.102 1.00 88.75 89 THR A N 1
ATOM 687 C CA . THR A 1 89 ? -26.367 -13.942 32.574 1.00 88.75 89 THR A CA 1
ATOM 688 C C . THR A 1 89 ? -25.998 -12.725 33.425 1.00 88.75 89 THR A C 1
ATOM 690 O O . THR A 1 89 ? -25.602 -11.697 32.874 1.00 88.75 89 THR A O 1
ATOM 693 N N . GLU A 1 90 ? -26.031 -12.851 34.752 1.00 90.81 90 GLU A N 1
ATOM 694 C CA . GLU A 1 90 ? -25.653 -11.788 35.695 1.00 90.81 90 GLU A CA 1
ATOM 695 C C . GLU A 1 90 ? -24.183 -11.382 35.528 1.00 90.81 90 GLU A C 1
ATOM 697 O O . GLU A 1 90 ? -23.864 -10.206 35.340 1.00 90.81 90 GLU A O 1
ATOM 702 N N . ALA A 1 91 ? -23.277 -12.363 35.462 1.00 90.06 91 ALA A N 1
ATOM 703 C CA . ALA A 1 91 ? -21.854 -12.112 35.242 1.00 90.06 91 ALA A CA 1
ATOM 704 C C . ALA A 1 91 ? -21.588 -11.434 33.883 1.00 90.06 91 ALA A C 1
ATOM 706 O O . ALA A 1 91 ? -20.729 -10.552 33.777 1.00 90.06 91 ALA A O 1
ATOM 707 N N . ALA A 1 92 ? -22.333 -11.802 32.835 1.00 90.75 92 ALA A N 1
ATOM 708 C CA . ALA A 1 92 ? -22.242 -11.151 31.530 1.00 90.75 92 ALA A CA 1
ATOM 709 C C . ALA A 1 92 ? -22.730 -9.689 31.576 1.00 90.75 92 ALA A C 1
ATOM 711 O O . ALA A 1 92 ? -22.109 -8.811 30.966 1.00 90.75 92 ALA A O 1
ATOM 712 N N . GLN A 1 93 ? -23.804 -9.403 32.318 1.00 92.75 93 GLN A N 1
ATOM 713 C CA . GLN A 1 93 ? -24.303 -8.042 32.524 1.00 92.75 93 GLN A CA 1
ATOM 714 C C . GLN A 1 93 ? -23.307 -7.187 33.311 1.00 92.75 93 GLN A C 1
ATOM 716 O O . GLN A 1 93 ? -22.991 -6.076 32.882 1.00 92.75 93 GLN A O 1
ATOM 721 N N . GLU A 1 94 ? -22.733 -7.714 34.394 1.00 94.19 94 GLU A N 1
ATOM 722 C CA . GLU A 1 94 ? -21.692 -7.015 35.148 1.00 94.19 94 GLU A CA 1
ATOM 723 C C . GLU A 1 94 ? -20.479 -6.668 34.283 1.00 94.19 94 GLU A C 1
ATOM 725 O O . GLU A 1 94 ? -19.932 -5.567 34.386 1.00 94.19 94 GLU A O 1
ATOM 730 N N . LEU A 1 95 ? -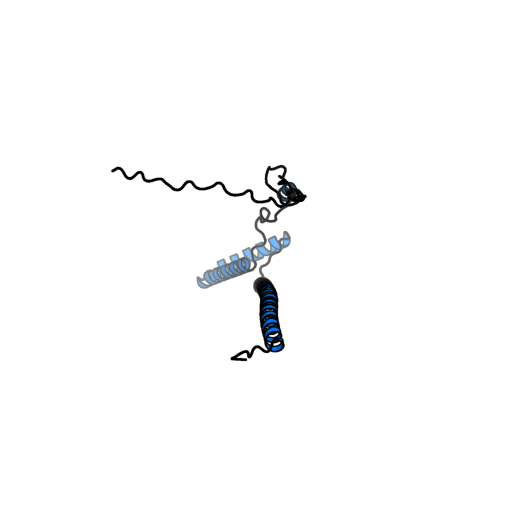20.039 -7.592 33.422 1.00 92.62 95 LEU A N 1
ATOM 731 C CA . LEU A 1 95 ? -18.931 -7.337 32.503 1.00 92.62 95 LEU A CA 1
ATOM 732 C C . LEU A 1 95 ? -19.271 -6.219 31.517 1.00 92.62 95 LEU A C 1
ATOM 734 O O . LEU A 1 95 ? -18.467 -5.298 31.363 1.00 92.62 95 LEU A O 1
ATOM 738 N N . LYS A 1 96 ? -20.466 -6.246 30.910 1.00 93.19 96 LYS A N 1
ATOM 739 C CA . LYS A 1 96 ? -20.940 -5.173 30.018 1.00 93.19 96 LYS A CA 1
ATOM 740 C C . LYS A 1 96 ? -20.954 -3.817 30.728 1.00 93.19 96 LYS A C 1
ATOM 742 O O . LYS A 1 96 ? -20.454 -2.840 30.171 1.00 93.19 96 LYS A O 1
ATOM 747 N N . GLN A 1 97 ? -21.454 -3.759 31.963 1.00 95.62 97 GLN A N 1
ATOM 748 C CA . GLN A 1 97 ? -21.475 -2.528 32.759 1.00 95.62 97 GLN A CA 1
ATOM 749 C C . GLN A 1 97 ? -20.058 -2.039 33.069 1.00 95.62 97 GLN A C 1
ATOM 751 O O . GLN A 1 97 ? -19.716 -0.892 32.779 1.00 95.62 97 GLN A O 1
ATOM 756 N N . LYS A 1 98 ? -19.186 -2.918 33.583 1.00 95.94 98 LYS A N 1
ATOM 757 C CA . LYS A 1 98 ? -17.781 -2.588 33.882 1.00 95.94 98 LYS A CA 1
ATOM 758 C C . LYS A 1 98 ? -17.058 -2.045 32.645 1.00 95.94 98 LYS A C 1
ATOM 760 O O . LYS A 1 98 ? -16.252 -1.124 32.757 1.00 95.94 98 LYS A O 1
ATOM 765 N N . GLU A 1 99 ? -17.325 -2.584 31.459 1.00 93.44 99 GLU A N 1
ATOM 766 C CA . GLU A 1 99 ? -16.758 -2.063 30.214 1.00 93.44 99 GLU A CA 1
ATOM 767 C C . GLU A 1 99 ? -17.337 -0.719 29.779 1.00 93.44 99 GLU A C 1
ATOM 769 O O . GLU A 1 99 ? -16.571 0.150 29.352 1.00 93.44 99 GLU A O 1
ATOM 774 N N . ALA A 1 100 ? -18.650 -0.522 29.913 1.00 94.50 100 ALA A N 1
ATOM 775 C CA . ALA A 1 100 ? -19.292 0.754 29.621 1.00 94.50 100 ALA A CA 1
ATOM 776 C C . ALA A 1 100 ? -18.685 1.880 30.473 1.00 94.50 100 ALA A C 1
ATOM 778 O O . ALA A 1 100 ? -18.258 2.901 29.928 1.00 94.50 100 ALA A O 1
ATOM 779 N N . TRP A 1 101 ? -18.519 1.645 31.780 1.00 96.06 101 TRP A N 1
ATOM 780 C CA . TRP A 1 101 ? -17.872 2.587 32.697 1.00 96.06 101 TRP A CA 1
ATOM 781 C C . TRP A 1 101 ? -16.403 2.838 32.348 1.00 96.06 101 TRP A C 1
ATOM 783 O O . TRP A 1 101 ? -15.975 3.988 32.268 1.00 96.06 101 TRP A O 1
ATOM 793 N N . ARG A 1 102 ? -15.625 1.789 32.044 1.00 95.06 102 ARG A N 1
ATOM 794 C CA . ARG A 1 102 ? -14.228 1.948 31.590 1.00 95.06 102 ARG A CA 1
ATOM 795 C C . ARG A 1 102 ? -14.129 2.759 30.298 1.00 95.06 102 ARG A C 1
ATOM 797 O O . ARG A 1 102 ? -13.207 3.558 30.150 1.00 95.06 102 ARG A O 1
ATOM 804 N N . SER A 1 103 ? -15.046 2.556 29.353 1.00 94.19 103 SER A N 1
ATOM 805 C CA . SER A 1 103 ? -15.088 3.312 28.097 1.00 94.19 103 SER A CA 1
ATOM 806 C C . SER A 1 103 ? -15.431 4.781 28.344 1.00 94.19 103 SER A C 1
ATOM 808 O O . SER A 1 103 ? -14.760 5.660 27.803 1.00 94.19 103 SER A O 1
ATOM 810 N N . ALA A 1 104 ? -16.412 5.057 29.208 1.00 95.50 104 ALA A N 1
ATOM 811 C CA . ALA A 1 104 ? -16.781 6.412 29.608 1.00 95.50 104 ALA A CA 1
ATOM 812 C C . ALA A 1 104 ? -15.614 7.147 30.286 1.00 95.50 104 ALA A C 1
ATOM 814 O O . ALA A 1 104 ? -15.277 8.254 29.872 1.00 95.50 104 ALA A O 1
ATOM 815 N N . LEU A 1 105 ? -14.928 6.501 31.236 1.00 97.12 105 LEU A N 1
ATOM 816 C CA . LEU A 1 105 ? -13.754 7.067 31.911 1.00 97.12 105 LEU A CA 1
ATOM 817 C C . LEU A 1 105 ? -12.619 7.388 30.932 1.00 97.12 105 LEU A C 1
ATOM 819 O O . LEU A 1 105 ? -12.054 8.476 30.978 1.00 97.12 105 LEU A O 1
ATOM 823 N N . ARG A 1 106 ? -12.315 6.484 29.992 1.00 95.38 106 ARG A N 1
ATOM 824 C CA . ARG A 1 106 ? -11.278 6.718 28.968 1.00 95.38 106 ARG A CA 1
ATOM 825 C C . ARG A 1 106 ? -11.630 7.878 28.041 1.00 95.38 106 ARG A C 1
ATOM 827 O O . ARG A 1 106 ? -10.755 8.663 27.685 1.00 95.38 106 ARG A O 1
ATOM 834 N N . LYS A 1 107 ? -12.907 8.012 27.669 1.00 95.00 107 LYS A N 1
ATOM 835 C CA . LYS A 1 107 ? -13.389 9.160 26.887 1.00 95.00 107 LYS A CA 1
ATOM 836 C C . LYS A 1 107 ? -13.270 10.462 27.681 1.00 95.00 107 LYS A C 1
ATOM 838 O O . LYS A 1 107 ? -12.801 11.445 27.118 1.00 95.00 107 LYS A O 1
ATOM 843 N N . ALA A 1 108 ? -13.625 10.456 28.968 1.00 96.75 108 ALA A N 1
ATOM 844 C CA . ALA A 1 108 ? -13.493 11.615 29.856 1.00 96.75 108 ALA A CA 1
ATOM 845 C C . ALA A 1 108 ? -12.026 12.033 30.060 1.00 96.75 108 ALA A C 1
ATOM 847 O O . ALA A 1 108 ? -11.717 13.218 30.064 1.00 96.75 108 ALA A O 1
ATOM 848 N N . GLN A 1 109 ? -11.107 11.064 30.121 1.00 96.19 109 GLN A N 1
ATOM 849 C CA . GLN A 1 109 ? -9.659 11.300 30.143 1.00 96.19 109 GLN A CA 1
ATOM 850 C C . GLN A 1 109 ? -9.124 11.914 28.828 1.00 96.19 109 GLN A C 1
ATOM 852 O O . GLN A 1 109 ? -7.971 12.334 28.758 1.00 96.19 109 GLN A O 1
ATOM 857 N N . GLY A 1 110 ? -9.934 11.958 27.764 1.00 93.69 110 GLY A N 1
ATOM 858 C CA . GLY A 1 110 ? -9.548 12.473 26.448 1.00 93.69 110 GLY A CA 1
ATOM 859 C C . GLY A 1 110 ? -8.962 11.417 25.503 1.00 93.69 110 GLY A C 1
ATOM 860 O O . GLY A 1 110 ? -8.461 11.753 24.425 1.00 93.69 110 GLY A O 1
ATOM 861 N N . GLU A 1 111 ? -9.025 10.127 25.850 1.00 92.31 111 GLU A N 1
ATOM 862 C CA . GLU A 1 111 ? -8.571 9.059 24.962 1.00 92.31 111 GLU A CA 1
ATOM 863 C C . GLU A 1 111 ? -9.571 8.835 23.812 1.00 92.31 111 GLU A C 1
ATOM 865 O O . GLU A 1 111 ? -10.771 8.629 24.005 1.00 92.31 111 GLU A O 1
ATOM 870 N N . LYS A 1 112 ? -9.067 8.804 22.571 1.00 90.31 112 LYS A N 1
ATOM 871 C CA . LYS A 1 112 ? -9.876 8.516 21.375 1.00 90.31 112 LYS A CA 1
ATOM 872 C C . LYS A 1 112 ? -10.197 7.023 21.272 1.00 90.31 112 LYS A C 1
ATOM 874 O O . LYS A 1 112 ? -9.478 6.264 20.616 1.00 90.31 112 LYS A O 1
ATOM 879 N N . VAL A 1 113 ? -11.299 6.614 21.889 1.00 90.31 113 VAL A N 1
ATOM 880 C CA . VAL A 1 113 ? -11.826 5.244 21.847 1.00 90.31 113 VAL A CA 1
ATOM 881 C C . VAL A 1 113 ? -12.399 4.921 20.453 1.00 90.31 113 VAL A C 1
ATOM 883 O O . VAL A 1 113 ? -13.197 5.683 19.914 1.00 90.31 113 VAL A O 1
ATOM 886 N N . LYS A 1 114 ? -11.971 3.809 19.834 1.00 90.00 114 LYS A N 1
ATOM 887 C CA . LYS A 1 114 ? -12.310 3.420 18.446 1.00 90.00 114 LYS A CA 1
ATOM 888 C C . LYS A 1 114 ? -12.960 2.038 18.401 1.00 90.00 114 LYS A C 1
ATOM 890 O O . LYS A 1 114 ? -12.356 1.097 17.887 1.00 90.00 114 LYS A O 1
ATOM 895 N N . ASP A 1 115 ? -14.181 1.934 18.910 1.00 88.06 115 ASP A N 1
ATOM 896 C CA . ASP A 1 115 ? -14.827 0.634 19.135 1.00 88.06 115 ASP A CA 1
ATOM 897 C C . ASP A 1 115 ? -15.897 0.276 18.078 1.00 88.06 115 ASP A C 1
ATOM 899 O O . ASP A 1 115 ? -16.427 -0.833 18.078 1.00 88.06 115 ASP A O 1
ATOM 903 N N . ASP A 1 116 ? -16.170 1.163 17.113 1.00 93.38 116 ASP A N 1
ATOM 904 C CA . ASP A 1 116 ? -17.216 0.950 16.104 1.00 93.38 116 ASP A CA 1
ATOM 905 C C . ASP A 1 116 ? -16.813 -0.082 15.030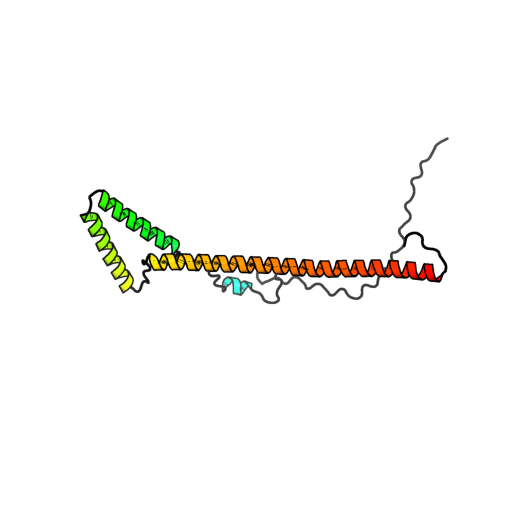 1.00 93.38 116 ASP A C 1
ATOM 907 O O . ASP A 1 116 ? -15.937 0.182 14.189 1.00 93.38 116 ASP A O 1
ATOM 911 N N . PRO A 1 117 ? -17.490 -1.246 14.942 1.00 92.75 117 PRO A N 1
ATOM 912 C CA . PRO A 1 117 ? -17.085 -2.322 14.039 1.00 92.75 117 PRO A CA 1
ATOM 913 C C . PRO A 1 117 ? -17.241 -1.944 12.559 1.00 92.75 117 PRO A C 1
ATOM 915 O O . PRO A 1 117 ? -16.440 -2.366 11.721 1.00 92.75 117 PRO A O 1
ATOM 918 N N . LEU A 1 118 ? -18.246 -1.131 12.215 1.00 94.69 118 LEU A N 1
ATOM 919 C CA . LEU A 1 118 ? -18.498 -0.693 10.838 1.00 94.69 118 LEU A CA 1
ATOM 920 C C . LEU A 1 118 ? -17.391 0.240 10.329 1.00 94.69 118 LEU A C 1
ATOM 922 O O . LEU A 1 118 ? -16.888 0.067 9.214 1.00 94.69 118 LEU A O 1
ATOM 926 N N . LEU A 1 119 ? -16.960 1.195 11.157 1.00 94.25 119 LEU A N 1
ATOM 927 C CA . LEU A 1 119 ? -15.876 2.121 10.823 1.00 94.25 119 LEU A CA 1
ATOM 928 C C . LEU A 1 119 ? -14.525 1.406 10.749 1.00 94.25 119 LEU A C 1
ATOM 930 O O . LEU A 1 119 ? -13.718 1.695 9.858 1.00 94.25 119 LEU A O 1
ATOM 934 N N . LEU A 1 120 ? -14.286 0.427 11.624 1.00 94.00 120 LEU A N 1
ATOM 935 C CA . LEU A 1 120 ? -13.082 -0.402 11.570 1.00 94.00 120 LEU A CA 1
ATOM 936 C C . LEU A 1 120 ? -13.028 -1.238 10.286 1.00 94.00 120 LEU A C 1
ATOM 938 O O . LEU A 1 120 ? -11.994 -1.243 9.615 1.00 94.00 120 LEU A O 1
ATOM 942 N N . LYS A 1 121 ? -14.141 -1.863 9.873 1.00 95.38 121 LYS A N 1
ATOM 943 C CA . LYS A 1 121 ? -14.236 -2.579 8.586 1.00 95.38 121 LYS A CA 1
ATOM 944 C C . LYS A 1 121 ? -13.946 -1.653 7.400 1.00 95.38 121 LYS A C 1
ATOM 946 O O . LYS A 1 121 ? -13.129 -2.001 6.546 1.00 95.38 121 LYS A O 1
ATOM 951 N N . LYS A 1 122 ? -14.546 -0.455 7.365 1.00 96.50 122 LYS A N 1
ATOM 952 C CA . LYS A 1 122 ? -14.266 0.570 6.337 1.00 96.50 122 LYS A CA 1
ATOM 953 C C . LYS A 1 122 ? -12.787 0.967 6.323 1.00 96.50 122 LYS A C 1
ATOM 955 O O . LYS A 1 122 ? -12.186 1.065 5.258 1.00 96.50 122 LYS A O 1
ATOM 960 N N . SER A 1 123 ? -12.179 1.142 7.494 1.00 94.94 123 SER A N 1
ATOM 961 C CA . SER A 1 123 ? -10.758 1.491 7.615 1.00 94.94 123 SER A CA 1
ATOM 962 C C . SER A 1 123 ? -9.844 0.381 7.092 1.00 94.94 123 SER A C 1
ATOM 964 O O . SER A 1 123 ? -8.881 0.660 6.380 1.00 94.94 123 SER A O 1
ATOM 966 N N . VAL A 1 124 ? -10.160 -0.885 7.390 1.00 95.06 124 VAL A N 1
ATOM 967 C CA . VAL A 1 124 ? -9.437 -2.041 6.839 1.00 95.06 124 VAL A CA 1
ATOM 968 C C . VAL A 1 124 ? -9.542 -2.073 5.315 1.00 95.06 124 VAL A C 1
ATOM 970 O O . VAL A 1 124 ? -8.520 -2.260 4.657 1.00 95.06 124 VAL A O 1
ATOM 973 N N . ARG A 1 125 ? -10.736 -1.844 4.750 1.00 96.81 125 ARG A N 1
ATOM 974 C CA . ARG A 1 125 ? -10.941 -1.765 3.292 1.00 96.81 125 ARG A CA 1
ATOM 975 C C . ARG A 1 125 ? -10.087 -0.663 2.662 1.00 96.81 125 ARG A C 1
ATOM 977 O O . ARG A 1 125 ? -9.243 -0.978 1.836 1.00 96.81 125 ARG A O 1
ATOM 984 N N . LYS A 1 126 ? -10.156 0.571 3.174 1.00 97.25 126 LYS A N 1
ATOM 985 C CA . LYS A 1 126 ? -9.324 1.695 2.698 1.00 97.25 126 LYS A CA 1
ATOM 986 C C . LYS A 1 126 ? -7.825 1.376 2.700 1.00 97.25 126 LYS A C 1
ATOM 988 O O . LYS A 1 126 ? -7.105 1.748 1.778 1.00 97.25 126 LYS A O 1
ATOM 993 N N . ILE A 1 127 ? -7.333 0.683 3.732 1.00 95.50 127 ILE A N 1
ATOM 994 C CA . ILE A 1 127 ? -5.925 0.263 3.791 1.00 95.50 127 ILE A CA 1
ATOM 995 C C . ILE A 1 127 ? -5.611 -0.765 2.699 1.00 95.50 127 ILE A C 1
ATOM 997 O O . ILE A 1 127 ? -4.549 -0.665 2.083 1.00 95.50 127 ILE A O 1
ATOM 1001 N N . LYS A 1 128 ? -6.497 -1.740 2.466 1.00 96.81 128 LYS A N 1
ATOM 1002 C CA . LYS A 1 128 ? -6.345 -2.724 1.384 1.00 96.81 128 LYS A CA 1
ATOM 1003 C C . LYS A 1 128 ? -6.344 -2.038 0.017 1.00 96.81 128 LYS A C 1
ATOM 1005 O O . LYS A 1 128 ? -5.418 -2.269 -0.753 1.00 96.81 128 LYS A O 1
ATOM 1010 N N . ASP A 1 129 ? -7.286 -1.133 -0.230 1.00 98.00 129 ASP A N 1
ATOM 1011 C CA . ASP A 1 129 ? -7.407 -0.412 -1.502 1.00 98.00 129 ASP A CA 1
ATOM 1012 C C . ASP A 1 129 ? -6.173 0.449 -1.773 1.00 98.00 129 ASP A C 1
ATOM 1014 O O . ASP A 1 129 ? -5.601 0.399 -2.858 1.00 98.00 129 ASP A O 1
ATOM 1018 N N . ARG A 1 130 ? -5.676 1.167 -0.757 1.00 97.50 130 ARG A N 1
ATOM 1019 C CA . ARG A 1 130 ? -4.434 1.943 -0.874 1.00 97.50 130 ARG A CA 1
ATOM 1020 C C . ARG A 1 130 ? -3.235 1.059 -1.212 1.00 97.50 130 ARG A C 1
ATOM 1022 O O . ARG A 1 130 ? -2.385 1.458 -2.004 1.00 97.50 130 ARG A O 1
ATOM 1029 N N . LYS A 1 131 ? -3.142 -0.128 -0.602 1.00 97.38 131 LYS A N 1
ATOM 1030 C CA . LYS A 1 131 ? -2.074 -1.086 -0.918 1.00 97.38 131 LYS A CA 1
ATOM 1031 C C . LYS A 1 131 ? -2.199 -1.587 -2.354 1.00 97.38 131 LYS A C 1
ATOM 1033 O O . LYS A 1 131 ? -1.194 -1.556 -3.049 1.00 97.38 131 LYS A O 1
ATOM 1038 N N . LYS A 1 132 ? -3.406 -1.944 -2.802 1.00 98.25 132 LYS A N 1
ATOM 1039 C CA . LYS A 1 132 ? -3.675 -2.362 -4.184 1.00 98.25 132 LYS A CA 1
ATOM 1040 C C . LYS A 1 132 ? -3.296 -1.272 -5.192 1.00 98.25 132 LYS A C 1
ATOM 1042 O O . LYS A 1 132 ? -2.495 -1.496 -6.084 1.00 98.25 132 LYS A O 1
ATOM 1047 N N . GLN A 1 133 ? -3.756 -0.040 -4.985 1.00 98.25 133 GLN A N 1
ATOM 1048 C CA . GLN A 1 133 ? -3.371 1.081 -5.849 1.00 98.25 133 GLN A CA 1
ATOM 1049 C C . GLN A 1 133 ? -1.855 1.294 -5.880 1.00 98.25 133 GLN A C 1
ATOM 1051 O O . GLN A 1 133 ? -1.296 1.638 -6.917 1.00 98.25 133 GLN A O 1
ATOM 1056 N N . SER A 1 134 ? -1.175 1.113 -4.744 1.00 98.19 134 SER A N 1
ATOM 1057 C CA . SER A 1 134 ? 0.282 1.180 -4.714 1.00 98.19 134 SER A CA 1
ATOM 1058 C C . SER A 1 134 ? 0.905 0.055 -5.537 1.00 98.19 134 SER A C 1
ATOM 1060 O O . SER A 1 134 ? 1.786 0.339 -6.339 1.00 98.19 134 SER A O 1
ATOM 1062 N N . THR A 1 135 ? 0.473 -1.198 -5.375 1.00 98.25 135 THR A N 1
ATOM 1063 C CA . THR A 1 135 ? 1.027 -2.323 -6.145 1.00 98.25 135 THR A CA 1
ATOM 1064 C C . THR A 1 135 ? 0.809 -2.135 -7.639 1.00 98.25 135 THR A C 1
ATOM 1066 O O . THR A 1 135 ? 1.757 -2.278 -8.404 1.00 98.25 135 THR A O 1
ATOM 1069 N N . ASP A 1 136 ? -0.386 -1.703 -8.039 1.00 98.31 136 ASP A N 1
ATOM 1070 C CA . ASP A 1 136 ? -0.754 -1.510 -9.443 1.00 98.31 136 ASP A CA 1
ATOM 1071 C C . ASP A 1 136 ? 0.079 -0.384 -10.075 1.00 98.31 136 ASP A C 1
ATOM 1073 O O . ASP A 1 136 ? 0.630 -0.541 -11.162 1.00 98.31 136 ASP A O 1
ATOM 1077 N N . LYS A 1 137 ? 0.279 0.732 -9.356 1.00 98.56 137 LYS A N 1
ATOM 1078 C CA . LYS A 1 137 ? 1.153 1.829 -9.812 1.00 98.56 137 LYS A CA 1
ATOM 1079 C C . LYS A 1 137 ? 2.601 1.380 -9.993 1.00 98.56 137 LYS A C 1
ATOM 1081 O O . LYS A 1 137 ? 3.265 1.822 -10.925 1.00 98.56 137 LYS A O 1
ATOM 1086 N N . TRP A 1 138 ? 3.116 0.546 -9.095 1.00 98.31 138 TRP A N 1
ATOM 1087 C CA . TRP A 1 138 ? 4.477 0.020 -9.212 1.00 98.31 138 TRP A CA 1
ATOM 1088 C C . TRP A 1 138 ? 4.606 -0.984 -10.361 1.00 98.31 138 TRP A C 1
ATOM 1090 O O . TRP A 1 138 ? 5.584 -0.921 -11.104 1.00 98.31 138 TRP A O 1
ATOM 1100 N N . ALA A 1 139 ? 3.604 -1.841 -10.563 1.00 98.56 139 ALA A N 1
ATOM 1101 C CA . ALA A 1 139 ? 3.548 -2.748 -11.705 1.00 98.56 139 ALA A CA 1
ATOM 1102 C C . ALA A 1 139 ? 3.535 -1.975 -13.034 1.00 98.56 139 ALA A C 1
ATOM 1104 O O . ALA A 1 139 ? 4.392 -2.220 -13.881 1.00 98.56 139 ALA A O 1
ATOM 1105 N N . ALA A 1 140 ? 2.665 -0.968 -13.165 1.00 98.38 140 ALA A N 1
ATOM 1106 C CA . ALA A 1 140 ? 2.577 -0.122 -14.356 1.00 98.38 140 ALA A CA 1
ATOM 1107 C C . ALA A 1 140 ? 3.885 0.637 -14.642 1.00 98.38 140 ALA A C 1
ATOM 1109 O O . ALA A 1 140 ? 4.300 0.763 -15.792 1.00 98.38 140 ALA A O 1
ATOM 1110 N N . ARG A 1 141 ? 4.585 1.116 -13.602 1.00 98.50 141 ARG A N 1
ATOM 1111 C CA . ARG A 1 141 ? 5.913 1.733 -13.772 1.00 98.50 141 ARG A CA 1
ATOM 1112 C C . ARG A 1 141 ? 6.935 0.740 -14.312 1.00 98.50 141 ARG A C 1
ATOM 1114 O O . ARG A 1 141 ? 7.676 1.081 -15.228 1.00 98.50 141 ARG A O 1
ATOM 1121 N N . ASN A 1 142 ? 6.969 -0.473 -13.769 1.00 98.56 142 ASN A N 1
ATOM 1122 C CA . ASN A 1 142 ? 7.903 -1.502 -14.220 1.00 98.56 142 ASN A CA 1
ATOM 1123 C C . ASN A 1 142 ? 7.624 -1.918 -15.667 1.00 98.56 142 ASN A C 1
ATOM 1125 O O . ASN A 1 142 ? 8.558 -2.060 -16.452 1.00 98.56 142 ASN A O 1
ATOM 1129 N N . GLU A 1 143 ? 6.353 -2.075 -16.033 1.00 98.50 143 GLU A N 1
ATOM 1130 C CA . GLU A 1 143 ? 5.939 -2.350 -17.408 1.00 98.50 143 GLU A CA 1
ATOM 1131 C C . GLU A 1 143 ? 6.349 -1.216 -18.353 1.00 98.50 143 GLU A C 1
ATOM 1133 O O . GLU A 1 143 ? 6.969 -1.464 -19.384 1.00 98.50 143 GLU A O 1
ATOM 1138 N N . HIS A 1 144 ? 6.108 0.039 -17.969 1.00 98.56 144 HIS A N 1
ATOM 1139 C CA . HIS A 1 144 ? 6.527 1.195 -18.756 1.00 98.56 144 HIS A CA 1
ATOM 1140 C C . HIS A 1 144 ? 8.049 1.235 -18.969 1.00 98.56 144 HIS A C 1
ATOM 1142 O O . HIS A 1 144 ? 8.522 1.477 -20.081 1.00 98.56 144 HIS A O 1
ATOM 1148 N N . VAL A 1 145 ? 8.836 0.957 -17.926 1.00 98.62 145 VAL A N 1
ATOM 1149 C CA . VAL A 1 145 ? 10.301 0.882 -18.032 1.00 98.62 145 VAL A CA 1
ATOM 1150 C C . VAL A 1 145 ? 10.727 -0.235 -18.988 1.00 98.62 145 VAL A C 1
ATOM 1152 O O . VAL A 1 145 ? 11.560 0.005 -19.860 1.00 98.62 145 VAL A O 1
ATOM 1155 N N . LYS A 1 146 ? 10.129 -1.428 -18.888 1.00 98.56 146 LYS A N 1
ATOM 1156 C CA . LYS A 1 146 ? 10.411 -2.540 -19.812 1.00 98.56 146 LYS A CA 1
ATOM 1157 C C . LYS A 1 146 ? 10.078 -2.168 -21.254 1.00 98.56 146 LYS A C 1
ATOM 1159 O O . LYS A 1 146 ? 10.946 -2.257 -22.117 1.00 98.56 146 LYS A O 1
ATOM 1164 N N . ARG A 1 147 ? 8.876 -1.639 -21.489 1.00 98.56 147 ARG A N 1
ATOM 1165 C CA . ARG A 1 147 ? 8.416 -1.217 -22.815 1.00 98.56 147 ARG A CA 1
ATOM 1166 C C . ARG A 1 147 ? 9.341 -0.169 -23.431 1.00 98.56 147 ARG A C 1
ATOM 1168 O O . ARG A 1 147 ? 9.754 -0.303 -24.575 1.00 98.56 147 ARG A O 1
ATOM 1175 N N . THR A 1 148 ? 9.725 0.860 -22.675 1.00 98.50 148 THR A N 1
ATOM 1176 C CA . THR A 1 148 ? 10.629 1.907 -23.191 1.00 98.50 148 THR A CA 1
ATOM 1177 C C . THR A 1 148 ? 12.026 1.373 -23.518 1.00 98.50 148 THR A C 1
ATOM 1179 O O . THR A 1 148 ? 12.650 1.831 -24.479 1.00 98.50 148 THR A O 1
ATOM 1182 N N . LEU A 1 149 ? 12.526 0.392 -22.761 1.00 98.38 149 LEU A N 1
ATOM 1183 C CA . LEU A 1 149 ? 13.785 -0.289 -23.055 1.00 98.38 149 LEU A CA 1
ATOM 1184 C C . LEU A 1 149 ? 13.680 -1.142 -24.330 1.00 98.38 149 LEU A C 1
ATOM 1186 O O . LEU A 1 149 ? 14.539 -1.037 -25.208 1.00 98.38 149 LEU A O 1
ATOM 1190 N N . GLU A 1 150 ? 12.607 -1.920 -24.466 1.00 98.44 150 GLU A N 1
ATOM 1191 C CA . GLU A 1 150 ? 12.319 -2.735 -25.650 1.00 98.44 150 GLU A CA 1
ATOM 1192 C C . GLU A 1 150 ? 12.151 -1.876 -26.907 1.00 98.44 150 GLU A C 1
ATOM 1194 O O . GLU A 1 150 ? 12.769 -2.162 -27.931 1.00 98.44 150 GLU A O 1
ATOM 1199 N N . GLU A 1 151 ? 11.410 -0.769 -26.831 1.00 98.44 151 GLU A N 1
ATOM 1200 C CA . GLU A 1 151 ? 11.237 0.181 -27.934 1.00 98.44 151 GLU A CA 1
ATOM 1201 C C . GLU A 1 151 ? 12.578 0.766 -28.400 1.00 98.44 151 GLU A C 1
ATOM 1203 O O . GLU A 1 151 ? 12.842 0.857 -29.603 1.00 98.44 151 GLU A O 1
ATOM 1208 N N . ARG A 1 152 ? 13.460 1.151 -27.466 1.00 98.44 152 ARG A N 1
ATOM 1209 C CA . ARG A 1 152 ? 14.806 1.651 -27.801 1.00 98.44 152 ARG A CA 1
ATOM 1210 C C . ARG A 1 152 ? 15.640 0.576 -28.486 1.00 98.44 152 ARG A C 1
ATOM 1212 O O . ARG A 1 152 ? 16.283 0.856 -29.502 1.00 98.44 152 ARG A O 1
ATOM 1219 N N . GLN A 1 153 ? 15.614 -0.646 -27.963 1.00 98.44 153 GLN A N 1
ATOM 1220 C CA . GLN A 1 153 ? 16.360 -1.752 -28.549 1.00 98.44 153 GLN A CA 1
ATOM 1221 C C . GLN A 1 153 ? 15.805 -2.137 -29.927 1.00 98.44 153 GLN A C 1
ATOM 1223 O O . GLN A 1 153 ? 16.575 -2.374 -30.859 1.00 98.44 153 GLN A O 1
ATOM 1228 N N . HIS A 1 154 ? 14.484 -2.112 -30.102 1.00 98.56 154 HIS A N 1
ATOM 1229 C CA . HIS A 1 154 ? 13.827 -2.344 -31.382 1.00 98.56 154 HIS A CA 1
ATOM 1230 C C . HIS A 1 154 ? 14.215 -1.278 -32.416 1.00 98.56 154 HIS A C 1
ATOM 1232 O O . HIS A 1 154 ? 14.629 -1.618 -33.527 1.00 98.56 154 HIS A O 1
ATOM 1238 N N . LYS A 1 155 ? 14.202 0.010 -32.045 1.00 98.56 155 LYS A N 1
ATOM 1239 C CA . LYS A 1 155 ? 14.693 1.110 -32.899 1.00 98.56 155 LYS A CA 1
ATOM 1240 C C . LYS A 1 155 ? 16.162 0.925 -33.290 1.00 98.56 155 LYS A C 1
ATOM 1242 O O . LYS A 1 155 ? 16.534 1.117 -34.446 1.00 98.56 155 LYS A O 1
ATOM 1247 N N . ARG A 1 156 ? 17.017 0.499 -32.356 1.00 98.38 156 ARG A N 1
ATOM 1248 C CA . ARG A 1 156 ? 18.425 0.193 -32.655 1.00 98.38 156 ARG A CA 1
ATOM 1249 C C . ARG A 1 156 ? 18.546 -0.959 -33.657 1.00 98.38 156 ARG A C 1
ATOM 1251 O O . ARG A 1 156 ? 19.277 -0.836 -34.639 1.00 98.38 156 ARG A O 1
ATOM 1258 N N . ASN A 1 157 ? 17.823 -2.053 -33.436 1.00 98.50 157 ASN A N 1
ATOM 1259 C CA . ASN A 1 157 ? 17.864 -3.236 -34.294 1.00 98.50 157 ASN A CA 1
ATOM 1260 C C . ASN A 1 157 ? 17.368 -2.931 -35.712 1.00 98.50 157 ASN A C 1
ATOM 1262 O O . ASN A 1 157 ? 18.034 -3.297 -36.682 1.00 98.50 157 ASN A O 1
ATOM 1266 N N . THR A 1 158 ? 16.253 -2.212 -35.843 1.00 98.44 158 THR A N 1
ATOM 1267 C CA . THR A 1 158 ? 15.697 -1.796 -37.141 1.00 98.44 158 THR A CA 1
ATOM 1268 C C . THR A 1 158 ? 16.657 -0.877 -37.897 1.00 98.44 158 THR A C 1
ATOM 1270 O O . THR A 1 158 ? 16.924 -1.118 -39.075 1.00 98.44 158 THR A O 1
ATOM 1273 N N . ASN A 1 159 ? 17.287 0.092 -37.223 1.00 98.38 159 ASN A N 1
ATOM 1274 C CA . ASN A 1 159 ? 18.301 0.959 -37.833 1.00 98.38 159 ASN A CA 1
ATOM 1275 C C . ASN A 1 159 ? 19.546 0.181 -38.293 1.00 98.38 159 ASN A C 1
ATOM 1277 O O . ASN A 1 159 ? 20.046 0.402 -39.399 1.00 98.38 159 ASN A O 1
ATOM 1281 N N . ILE A 1 160 ? 20.036 -0.767 -37.486 1.00 98.06 160 ILE A N 1
ATOM 1282 C CA . ILE A 1 160 ? 21.165 -1.634 -37.863 1.00 98.06 160 ILE A CA 1
ATOM 1283 C C . ILE A 1 160 ? 20.800 -2.497 -39.075 1.00 98.06 160 ILE A C 1
ATOM 1285 O O . ILE A 1 160 ? 21.591 -2.606 -40.015 1.00 98.06 160 ILE A O 1
ATOM 1289 N N . GLN A 1 161 ? 19.610 -3.103 -39.083 1.00 98.12 161 GLN A N 1
ATOM 1290 C CA . GLN A 1 161 ? 19.135 -3.902 -40.212 1.00 98.12 161 GLN A CA 1
ATOM 1291 C C . GLN A 1 161 ? 18.989 -3.054 -41.478 1.00 98.12 161 GLN A C 1
ATOM 1293 O O . GLN A 1 161 ? 19.448 -3.480 -42.538 1.00 98.12 161 GLN A O 1
ATOM 1298 N N . LYS A 1 162 ? 18.429 -1.844 -41.369 1.00 98.19 162 LYS A N 1
ATOM 1299 C CA . LYS A 1 162 ? 18.328 -0.889 -42.478 1.00 98.19 162 LYS A CA 1
ATOM 1300 C C . LYS A 1 162 ? 19.711 -0.559 -43.042 1.00 98.19 162 LYS A C 1
ATOM 1302 O O . LYS A 1 162 ? 19.928 -0.750 -44.235 1.00 98.19 162 LYS A O 1
ATOM 1307 N N . ARG A 1 163 ? 20.688 -0.216 -42.192 1.00 97.69 163 ARG A N 1
ATOM 1308 C CA . ARG A 1 163 ? 22.076 0.041 -42.619 1.00 97.69 163 ARG A CA 1
ATOM 1309 C C . ARG A 1 163 ? 22.706 -1.174 -43.309 1.00 97.69 163 ARG A C 1
ATOM 1311 O O . ARG A 1 163 ? 23.347 -1.023 -44.346 1.00 97.69 163 ARG A O 1
ATOM 1318 N N . LYS A 1 164 ? 22.505 -2.389 -42.781 1.00 97.44 164 LYS A N 1
ATOM 1319 C CA . LYS A 1 164 ? 22.984 -3.635 -43.414 1.00 97.44 164 LYS A CA 1
ATOM 1320 C C . LYS A 1 164 ? 22.358 -3.842 -44.799 1.00 97.44 164 LYS A C 1
ATOM 1322 O O . LYS A 1 164 ? 23.084 -4.161 -45.740 1.00 97.44 164 LYS A O 1
ATOM 1327 N N . LYS A 1 165 ? 21.042 -3.640 -44.939 1.00 96.62 165 LYS A N 1
ATOM 1328 C CA . LYS A 1 165 ? 20.327 -3.735 -46.224 1.00 96.62 165 LYS A CA 1
ATOM 1329 C C . LYS A 1 165 ? 20.827 -2.681 -47.214 1.00 96.62 165 LYS A C 1
ATOM 1331 O O . LYS A 1 165 ? 21.173 -3.033 -48.333 1.00 96.62 165 LYS A O 1
ATOM 1336 N N . GLU A 1 166 ? 20.970 -1.425 -46.798 1.00 96.88 166 GLU A N 1
ATOM 1337 C CA . GLU A 1 166 ? 21.491 -0.346 -47.647 1.00 96.88 166 GLU A CA 1
ATOM 1338 C C . GLU A 1 166 ? 22.915 -0.614 -48.143 1.00 96.88 166 GLU A C 1
ATOM 1340 O O . GLU A 1 166 ? 23.209 -0.385 -49.314 1.00 96.88 166 GLU A O 1
ATOM 1345 N N . VAL A 1 167 ? 23.805 -1.130 -47.287 1.00 96.50 167 VAL A N 1
ATOM 1346 C CA . VAL A 1 167 ? 25.165 -1.516 -47.697 1.00 96.50 167 VAL A CA 1
ATOM 1347 C C . VAL A 1 167 ? 25.121 -2.629 -48.746 1.00 96.50 167 VAL A C 1
ATOM 1349 O O . VAL A 1 167 ? 25.830 -2.533 -49.749 1.00 96.50 167 VAL A O 1
ATOM 1352 N N . LYS A 1 168 ? 24.277 -3.655 -48.560 1.00 94.19 168 LYS A N 1
ATOM 1353 C CA . LYS A 1 168 ? 24.078 -4.719 -49.560 1.00 94.19 168 LYS A CA 1
ATOM 1354 C C . LYS A 1 168 ? 23.549 -4.145 -50.879 1.00 94.19 168 LYS A C 1
ATOM 1356 O O . LYS A 1 168 ? 24.174 -4.353 -51.914 1.00 94.19 168 LYS A O 1
ATOM 1361 N N . LEU A 1 169 ? 22.483 -3.342 -50.835 1.00 93.06 169 LEU A N 1
ATOM 1362 C CA . LEU A 1 169 ? 21.893 -2.700 -52.015 1.00 93.06 169 LEU A CA 1
ATOM 1363 C C . LEU A 1 169 ? 22.896 -1.797 -52.746 1.00 93.06 169 LEU A C 1
ATOM 1365 O O . LEU A 1 169 ? 22.957 -1.814 -53.970 1.00 93.06 169 LEU A O 1
ATOM 1369 N N . LYS A 1 170 ? 23.731 -1.039 -52.024 1.00 93.94 170 LYS A N 1
ATOM 1370 C CA . LYS A 1 170 ? 24.808 -0.231 -52.622 1.00 93.94 170 LYS A CA 1
ATOM 1371 C C . LYS A 1 170 ? 25.839 -1.102 -53.347 1.00 93.94 170 LYS A C 1
ATOM 1373 O O . LYS A 1 170 ? 26.287 -0.715 -54.423 1.00 93.94 170 LYS A O 1
ATOM 1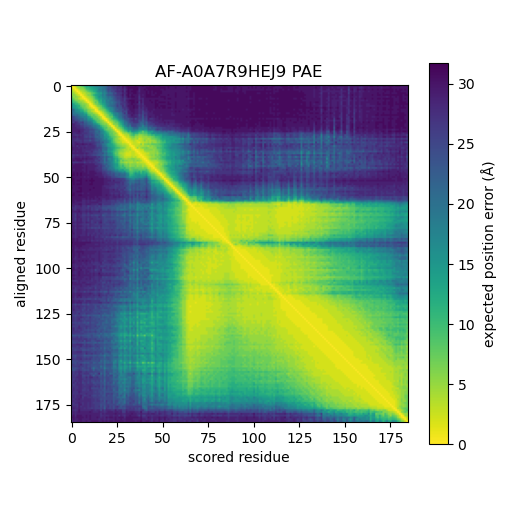378 N N . LYS A 1 171 ? 26.217 -2.259 -52.788 1.00 90.94 171 LYS A N 1
ATOM 1379 C CA . LYS A 1 171 ? 27.126 -3.216 -53.450 1.00 90.94 171 LYS A CA 1
ATOM 1380 C C . LYS A 1 171 ? 26.501 -3.788 -54.727 1.00 90.94 171 LYS A C 1
ATOM 1382 O O . LYS A 1 171 ? 27.153 -3.758 -55.765 1.00 90.94 171 LYS A O 1
ATOM 1387 N N . ILE A 1 172 ? 25.236 -4.207 -54.659 1.00 89.56 172 ILE A N 1
ATOM 1388 C CA . ILE A 1 172 ? 24.457 -4.712 -55.802 1.00 89.56 172 ILE A CA 1
ATOM 1389 C C . ILE A 1 172 ? 24.385 -3.652 -56.910 1.00 89.56 172 ILE A C 1
ATOM 1391 O O . ILE A 1 172 ? 24.831 -3.899 -58.025 1.00 89.56 172 ILE A O 1
ATOM 1395 N N . LYS A 1 173 ? 23.954 -2.422 -56.591 1.00 89.44 173 LYS A N 1
ATOM 1396 C CA . LYS A 1 173 ? 23.885 -1.306 -57.555 1.00 89.44 173 LYS A CA 1
ATOM 1397 C C . LYS A 1 173 ? 25.234 -1.010 -58.222 1.00 89.44 173 LYS A C 1
ATOM 1399 O O . LYS A 1 173 ? 25.285 -0.751 -59.421 1.00 89.44 173 LYS A O 1
ATOM 1404 N N . LYS A 1 174 ? 26.339 -1.060 -57.464 1.00 90.69 174 LYS A N 1
ATOM 1405 C CA . LYS A 1 174 ? 27.695 -0.880 -58.014 1.00 90.69 174 LYS A CA 1
ATOM 1406 C C . LYS A 1 174 ? 28.099 -2.008 -58.969 1.00 90.69 174 LYS A C 1
ATOM 1408 O O . LYS A 1 174 ? 28.774 -1.722 -59.951 1.00 90.69 174 LYS A O 1
ATOM 1413 N N . ALA A 1 175 ? 27.725 -3.255 -58.686 1.00 88.75 175 ALA A N 1
ATOM 1414 C CA . ALA A 1 175 ? 28.015 -4.393 -59.559 1.00 88.75 175 ALA A CA 1
ATOM 1415 C C . ALA A 1 175 ? 27.195 -4.342 -60.861 1.00 88.75 175 ALA A C 1
ATOM 1417 O O . ALA A 1 175 ? 27.782 -4.495 -61.930 1.00 88.75 175 ALA A O 1
ATOM 1418 N N . VAL A 1 176 ? 25.901 -3.997 -60.783 1.00 87.81 176 VAL A N 1
ATOM 1419 C CA . VAL A 1 176 ? 25.042 -3.772 -61.964 1.00 87.81 176 VAL A CA 1
ATOM 1420 C C . VAL A 1 176 ? 25.603 -2.657 -62.851 1.00 87.81 176 VAL A C 1
ATOM 1422 O O . VAL A 1 176 ? 25.773 -2.860 -64.047 1.00 87.81 176 VAL A O 1
ATOM 1425 N N . LYS A 1 177 ? 25.996 -1.506 -62.276 1.00 89.25 177 LYS A N 1
ATOM 1426 C CA . LYS A 1 177 ? 26.612 -0.399 -63.041 1.00 89.25 177 LYS A CA 1
ATOM 1427 C C . LYS A 1 177 ? 27.908 -0.811 -63.760 1.00 89.25 177 LYS A C 1
ATOM 1429 O O . LYS A 1 177 ? 28.270 -0.199 -64.755 1.00 89.25 177 LYS A O 1
ATOM 1434 N N . LYS A 1 178 ? 28.613 -1.829 -63.258 1.00 89.31 178 LYS A N 1
ATOM 1435 C CA . LYS A 1 178 ? 29.831 -2.389 -63.868 1.00 89.31 178 LYS A CA 1
ATOM 1436 C C . LYS A 1 178 ? 29.548 -3.535 -64.854 1.00 89.31 178 LYS A C 1
ATOM 1438 O O . LYS A 1 178 ? 30.490 -4.214 -65.249 1.00 89.31 178 LYS A O 1
ATOM 1443 N N . GLY A 1 179 ? 28.285 -3.794 -65.202 1.00 83.06 179 GLY A N 1
ATOM 1444 C CA . GLY A 1 179 ? 27.895 -4.847 -66.143 1.00 83.06 179 GLY A CA 1
ATOM 1445 C C . GLY A 1 179 ? 28.008 -6.274 -65.597 1.00 83.06 179 GLY A C 1
ATOM 1446 O O . GLY A 1 179 ? 27.957 -7.223 -66.372 1.00 83.06 179 GLY A O 1
ATOM 1447 N N . ARG A 1 180 ? 28.171 -6.467 -64.276 1.00 81.12 180 ARG A N 1
ATOM 1448 C CA . ARG A 1 180 ? 28.127 -7.812 -63.674 1.00 81.12 180 ARG A CA 1
ATOM 1449 C C . ARG A 1 180 ? 26.666 -8.268 -63.580 1.00 81.12 180 ARG A C 1
ATOM 1451 O O . ARG A 1 180 ? 25.877 -7.622 -62.891 1.00 81.12 180 ARG A O 1
ATOM 1458 N N . ILE A 1 181 ? 26.333 -9.392 -64.217 1.00 67.19 181 ILE A N 1
ATOM 1459 C CA . ILE A 1 181 ? 25.048 -10.087 -64.043 1.00 67.19 181 ILE A CA 1
ATOM 1460 C C . ILE A 1 181 ? 25.025 -10.662 -62.622 1.00 67.19 181 ILE A C 1
ATOM 1462 O O . ILE A 1 181 ? 25.930 -11.402 -62.240 1.00 67.19 181 ILE A O 1
ATOM 1466 N N . ILE A 1 182 ? 24.035 -10.276 -61.818 1.00 69.44 182 ILE A N 1
ATOM 1467 C CA . ILE A 1 182 ? 23.866 -10.770 -60.446 1.00 69.44 182 ILE A CA 1
ATOM 1468 C C . ILE A 1 182 ? 22.811 -11.881 -60.494 1.00 69.44 182 ILE A C 1
ATOM 1470 O O . ILE A 1 182 ? 21.647 -11.563 -60.732 1.00 69.44 182 ILE A O 1
ATOM 1474 N N . PRO A 1 183 ? 23.174 -13.159 -60.288 1.00 62.34 183 PRO A N 1
ATOM 1475 C CA . PRO A 1 183 ? 22.199 -14.239 -60.245 1.00 62.34 183 PRO A CA 1
ATOM 1476 C C . PRO A 1 183 ? 21.440 -14.199 -58.913 1.00 62.34 183 PRO A C 1
ATOM 1478 O O . PRO A 1 183 ? 22.060 -14.102 -57.853 1.00 62.34 183 PRO A O 1
ATOM 1481 N N . GLY A 1 184 ? 20.111 -14.305 -58.964 1.00 63.19 184 GLY A N 1
ATOM 1482 C CA . GLY A 1 184 ? 19.271 -14.490 -57.774 1.00 63.19 184 GLY A CA 1
ATOM 1483 C C . GLY A 1 184 ? 18.843 -13.209 -57.054 1.00 63.19 184 GLY A C 1
ATOM 1484 O O . GLY A 1 184 ? 18.697 -13.223 -55.830 1.00 63.19 184 GLY A O 1
ATOM 1485 N N . HIS A 1 185 ? 18.645 -12.119 -57.798 1.00 53.22 185 HIS A N 1
ATOM 1486 C CA . HIS A 1 185 ? 17.716 -11.066 -57.392 1.00 53.22 185 HIS A CA 1
ATOM 1487 C C . HIS A 1 185 ? 16.377 -11.225 -58.095 1.00 53.22 185 HIS A C 1
ATOM 1489 O O . HIS A 1 185 ? 16.400 -11.670 -59.263 1.00 53.22 185 HIS A O 1
#

Foldseek 3Di:
DDDDDDDDDDDDDDDDDDDPPPDDDPDPDFDAAPVRDGDPDPDDCPVVVVVVPVVPVVPPPPPDQLVRLLVVLVVLVVVLVVCVVVVVPVVSVVVVVVVVVVVVVCVVVVHDDDNDNVVSVVSVVVVVVVVVVVVVVVVVVVVVVVVVVVVVVVVVVVVVVVVVVVVVVVVVVVCVVVVHDDPDD

Organism: Timema poppense (NCBI:txid170557)

Radius of gyration: 39.6 Å; Cα contacts (8 Å, |Δi|>4): 58; chains: 1; bounding box: 101×55×102 Å

pLDDT: mean 82.11, std 17.89, range [42.69, 98.62]

Sequence (185 aa):
MNKVLVKPQKSPPEPLIEPKLEKIAKAPKPVFNSEGKLVFSKFDFSEMGAQGTGRSALKSKGPKSPGKILQKIQRHKEKLQQLESEGKTEAAQELKQKEAWRSALRKAQGEKVKDDPLLLKKSVRKIKDRKKQSTDKWAARNEHVKRTLEERQHKRNTNIQKRKKEVKLKKIKKAVKKGRIIPGH

=== Feature glossary ===
Feature key, reading from the visual/contextual features back to the raw sequence:

Rendered structure images. Structure images are PyMOL renders from six orthogonal camera directions. Cartoon representation draws helices as coils and strands as arrows; sticks shows the backbone as bonds; surface shows the solvent-excluded envelope. Rainbow coloring maps sequence position to hue (blue→red, N→C); chain coloring assigns a distinct color per polypeptide.

Contact-map, Ramachandran, and PAE plots. Three diagnostic plots accompany the record. The Cα contact map visualizes the tertiary structure as a 2D adjacency matrix (8 Å cutoff, sequence-local contacts suppressed). The Ramachandran plot shows the distribution of backbone (φ, ψ) torsions, with points in the α and β basins reflecting secondary structure content. The PAE plot shows AlphaFold's inter-residue confidence as a color matrix.

InterPro / GO / CATH / organism. The annotation block draws on four external resources. InterPro: which protein families and domains the sequence belongs to. GO: standardized terms for what the protein does, what process it participates in, and where in the cell it acts. CATH: which structural fold it has in the CATH hierarchy. Organism: the species of origin.

Nearest PDB structures. Structural nearest neighbors (via Foldseek easy-search vs the PDB). Reported per hit: target PDB id, E-value, and alignment TM-score. A TM-score above ~0.5 is the conventional threshold for 'same fold'.

Predicted aligned error. Predicted aligned error is AlphaFold's pairwise confidence. Unlike pLDDT (per-residue), PAE is per-residue-pair and captures whether two parts of the structure are correctly placed relative to each other. Units are ångströms of expected positional error.

Solvent-accessible surface area. SASA measures how much of the protein is reachable by solvent. It is computed by rolling a water-sized probe over the atomic surface and summing the exposed area (Å²). Per-residue SASA distinguishes core (buried, low SASA) from surface (exposed, high SASA) residues; total SASA is a whole-molecule size measure.

B-factor. Crystallographic B-factors measure how much each atom's electron density is smeared out, in Å². They rise in mobile loops and surface residues and fall in the buried interior. In AlphaFold models this column is repurposed to hold pLDDT instead.

pLDDT. For AlphaFold models, the B-factor field carries pLDDT — the model's own estimate of local accuracy on a 0–100 scale. Regions with pLDDT<50 should be treated as essentially unmodeled; they often correspond to intrinsically disordered segments.

Backbone torsions (φ/ψ). φ (phi) and ψ (psi) are the two rotatable backbone dihedrals per residue: φ is the C(i-1)–N–Cα–C torsion, ψ is the N–Cα–C–N(i+1) torsion, both in degrees on (−180°, 180°]. α-helical residues cluster near (−60°, −45°); β-strand residues near (−120°, +130°). A Ramachandran plot is simply a scatter of (φ, ψ) for every residue.

Radius of gyration, Cα contacts, bounding box. Radius of gyration (Rg) is the root-mean-square distance of Cα atoms from their centroid — a single number for overall size and compactness. A globular domain of N residues has Rg ≈ 2.2·N^0.38 Å; an extended or disordered chain has a much larger Rg. The Cα contact count is the number of residue pairs whose Cα atoms are within 8 Å and are more than four positions apart in sequence — a standard proxy for tertiary packing density. The bounding box is the smallest axis-aligned box enclosing all Cα atoms.

Secondary structure (3-state, P-SEA). Three-state secondary structure (P-SEA) collapses the eight DSSP classes into helix (a), strand (b), and coil (c). P-SEA assigns these from Cα geometry alone — distances and angles — without requiring backbone oxygens, so it works on any Cα trace.

Secondary structure (8-state, DSSP). Secondary structure is the local, repeating backbone conformation. DSSP classifies it into eight states by reading the hydrogen-bond network: three helix types (H, G, I), two β types (E, B), two non-regular types (T, S), and unstructured coil (-).

Foldseek 3Di. The Foldseek 3Di string encodes local tertiary geometry as a 20-letter alphabet — one character per residue — derived from the relative positions of nearby Cα atoms. Unlike the amino-acid sequence, 3Di is a direct function of the 3D structure, so two proteins with the same fold have similar 3Di strings even at low sequence identity.

mmCIF coordinates. Structure coordinates are given as an mmCIF _atom_site loop: one row per atom with element, residue name, chain id, sequence number, and x/y/z position in Å. Only the four main-chain atoms per residue are included here; side chains are omitted to keep the record compact.

Sequence. This is the polypeptide sequence — one letter per residue, N-terminus first. Length ranges from a few dozen residues for small domains to over a thousand for large multi-domain proteins.